Protein AF-A0A9D5G506-F1 (afdb_monomer_lite)

pLDDT: mean 89.37, std 9.24, range [31.89, 96.44]

Structure (mmCIF, N/CA/C/O backbone):
data_AF-A0A9D5G506-F1
#
_entry.id   AF-A0A9D5G506-F1
#
loop_
_atom_site.group_PDB
_atom_site.id
_atom_site.type_symbol
_atom_site.label_atom_id
_atom_site.label_alt_id
_atom_site.label_comp_id
_atom_site.label_asym_id
_atom_site.label_entity_id
_atom_site.label_seq_id
_atom_site.pdbx_PDB_ins_code
_atom_site.Cartn_x
_atom_site.Cartn_y
_atom_site.Cartn_z
_atom_site.occupancy
_atom_site.B_iso_or_equiv
_atom_site.auth_seq_id
_atom_site.auth_comp_id
_atom_site.auth_asym_id
_atom_site.auth_atom_id
_atom_site.pdbx_PDB_model_num
ATOM 1 N N . MET A 1 1 ? -21.695 -5.876 4.174 1.00 59.22 1 MET A N 1
ATOM 2 C CA . MET A 1 1 ? -22.007 -6.084 5.611 1.00 59.22 1 MET A CA 1
ATOM 3 C C . MET A 1 1 ? -21.201 -7.201 6.289 1.00 59.22 1 MET A C 1
ATOM 5 O O . MET A 1 1 ? -20.636 -6.930 7.338 1.00 59.22 1 MET A O 1
ATOM 9 N N . LYS A 1 2 ? -21.068 -8.417 5.717 1.00 70.75 2 LYS A N 1
ATOM 10 C CA . LYS A 1 2 ? -20.327 -9.538 6.358 1.00 70.75 2 LYS A CA 1
ATOM 11 C C . LYS A 1 2 ? -18.887 -9.190 6.796 1.00 70.75 2 LYS A C 1
ATOM 13 O O . LYS A 1 2 ? -18.499 -9.530 7.907 1.00 70.75 2 LYS A O 1
ATOM 18 N N . LYS A 1 3 ? -18.125 -8.457 5.969 1.00 82.88 3 LYS A N 1
ATOM 19 C CA . LYS A 1 3 ? -16.745 -8.027 6.288 1.00 82.88 3 LYS A CA 1
ATOM 20 C C . LYS A 1 3 ? -16.662 -7.092 7.507 1.00 82.88 3 LYS A C 1
ATOM 22 O O . LYS A 1 3 ? -15.798 -7.274 8.354 1.00 82.88 3 LYS A O 1
ATOM 27 N N . LEU A 1 4 ? -17.583 -6.131 7.624 1.00 87.38 4 LEU A N 1
ATOM 28 C CA . LEU A 1 4 ? -17.633 -5.187 8.751 1.00 87.38 4 LEU A CA 1
ATOM 29 C C . LEU A 1 4 ? -17.919 -5.892 10.082 1.00 87.38 4 LEU A C 1
ATOM 31 O O . LEU A 1 4 ? -17.286 -5.591 11.089 1.00 87.38 4 LEU A O 1
ATOM 35 N N . VAL A 1 5 ? -18.838 -6.863 10.069 1.00 87.06 5 VAL A N 1
ATOM 36 C CA . VAL A 1 5 ? -19.164 -7.680 11.249 1.00 87.06 5 VAL A CA 1
ATOM 37 C C . VAL A 1 5 ? -17.953 -8.504 11.690 1.00 87.06 5 VAL A C 1
ATOM 39 O O . VAL A 1 5 ? -17.647 -8.550 12.876 1.00 87.06 5 VAL A O 1
ATOM 42 N N . ALA A 1 6 ? -17.221 -9.103 10.744 1.00 88.00 6 ALA A N 1
ATOM 43 C CA . ALA A 1 6 ? -16.009 -9.858 11.058 1.00 88.00 6 ALA A CA 1
ATOM 44 C C . ALA A 1 6 ? -14.952 -8.987 11.754 1.00 88.00 6 ALA A C 1
ATOM 46 O O . ALA A 1 6 ? -14.389 -9.398 12.762 1.00 88.00 6 ALA A O 1
ATOM 47 N N . VAL A 1 7 ? -14.733 -7.760 11.273 1.00 91.12 7 VAL A N 1
ATOM 48 C CA . VAL A 1 7 ? -13.800 -6.806 11.897 1.00 91.12 7 VAL A CA 1
ATOM 49 C C . VAL A 1 7 ? -14.264 -6.355 13.277 1.00 91.12 7 VAL A C 1
ATOM 51 O O . VAL A 1 7 ? -13.446 -6.239 14.188 1.00 91.12 7 VAL A O 1
ATOM 54 N N . ALA A 1 8 ? -15.569 -6.155 13.465 1.00 90.19 8 ALA A N 1
ATOM 55 C CA . ALA A 1 8 ? -16.135 -5.803 14.764 1.00 90.19 8 ALA A CA 1
ATOM 56 C C . ALA A 1 8 ? -15.928 -6.895 15.833 1.00 90.19 8 ALA A C 1
ATOM 58 O O . ALA A 1 8 ? -15.938 -6.583 17.018 1.00 90.19 8 ALA A O 1
ATOM 59 N N . ASN A 1 9 ? -15.671 -8.146 15.433 1.00 92.50 9 ASN A N 1
ATOM 60 C CA . ASN A 1 9 ? -15.345 -9.242 16.352 1.00 92.50 9 ASN A CA 1
ATOM 61 C C . ASN A 1 9 ? -13.888 -9.221 16.855 1.00 92.50 9 ASN A C 1
ATOM 63 O O . ASN A 1 9 ? -13.479 -10.134 17.581 1.00 92.50 9 ASN A O 1
ATOM 67 N N . CYS A 1 10 ? -13.081 -8.232 16.456 1.00 94.88 10 CYS A N 1
ATOM 68 C CA . CYS A 1 10 ? -11.738 -8.048 16.991 1.00 94.88 10 CYS A CA 1
ATOM 69 C C . CYS A 1 10 ? -11.794 -7.785 18.504 1.00 94.88 10 CYS A C 1
ATOM 71 O O . CYS A 1 10 ? -12.430 -6.839 18.955 1.00 94.88 10 CYS A O 1
ATOM 73 N N . VAL A 1 11 ? -11.077 -8.598 19.282 1.00 95.69 11 VAL A N 1
ATOM 74 C CA . VAL A 1 11 ? -10.994 -8.485 20.753 1.00 95.69 11 VAL A CA 1
ATOM 75 C C . VAL A 1 11 ? -9.731 -7.761 21.229 1.00 95.69 11 VAL A C 1
ATOM 77 O O . VAL A 1 11 ? -9.366 -7.859 22.393 1.00 95.69 11 VAL A O 1
ATOM 80 N N . MET A 1 12 ? -9.016 -7.086 20.322 1.00 95.25 12 MET A N 1
ATOM 81 C CA . MET A 1 12 ? -7.789 -6.331 20.624 1.00 95.25 12 MET A CA 1
ATOM 82 C C . MET A 1 12 ? -6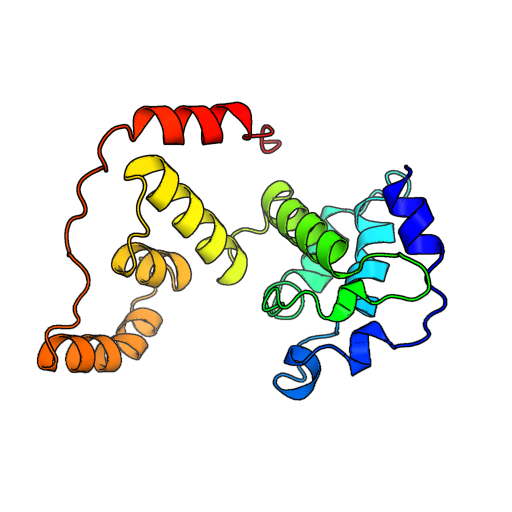.699 -7.143 21.356 1.00 95.25 12 MET A C 1
ATOM 84 O O . MET A 1 12 ? -5.921 -6.603 22.131 1.00 95.25 12 MET A O 1
ATOM 88 N N . CYS A 1 13 ? -6.583 -8.442 21.059 1.00 96.44 13 CYS A N 1
ATOM 89 C CA . CYS A 1 13 ? -5.585 -9.340 21.663 1.00 96.44 13 CYS A CA 1
ATOM 90 C C . CYS A 1 13 ? -4.133 -9.123 21.190 1.00 96.44 13 CYS A C 1
ATOM 92 O O . CYS A 1 13 ? -3.237 -9.824 21.644 1.00 96.44 13 CYS A O 1
ATOM 94 N N . ALA A 1 14 ? -3.901 -8.217 20.235 1.00 95.88 14 ALA A N 1
ATOM 95 C CA . ALA A 1 14 ? -2.591 -7.891 19.661 1.00 95.88 14 ALA A CA 1
ATOM 96 C C . ALA A 1 14 ? -1.807 -9.035 18.971 1.00 95.88 14 ALA A C 1
ATOM 98 O O . ALA A 1 14 ? -0.726 -8.776 18.451 1.00 95.88 14 ALA A O 1
ATOM 99 N N . THR A 1 15 ? -2.347 -10.253 18.824 1.00 96.38 15 THR A N 1
ATOM 100 C CA . THR A 1 15 ? -1.654 -11.374 18.144 1.00 96.38 15 THR A CA 1
ATOM 101 C C . THR A 1 15 ? -1.132 -11.003 16.754 1.00 96.38 15 THR A C 1
ATOM 103 O O . THR A 1 15 ? 0.014 -11.278 16.413 1.00 96.38 15 THR A O 1
ATOM 106 N N . CYS A 1 16 ? -1.954 -10.327 15.948 1.00 95.88 16 CYS A N 1
ATOM 107 C CA . CYS A 1 16 ? -1.554 -9.901 14.608 1.00 95.88 16 CYS A CA 1
ATOM 108 C C . CYS A 1 16 ? -0.435 -8.848 14.615 1.00 95.88 16 CYS A C 1
ATOM 110 O O . CYS A 1 16 ? 0.336 -8.793 13.661 1.00 95.88 16 CYS A O 1
ATOM 112 N N . TYR A 1 17 ? -0.346 -8.031 15.667 1.00 95.31 17 TYR A N 1
ATOM 113 C CA . TYR A 1 17 ? 0.713 -7.042 15.847 1.00 95.31 17 TYR A CA 1
ATOM 114 C C . TYR A 1 17 ? 2.037 -7.741 16.164 1.00 95.31 17 TYR A C 1
ATOM 116 O O . TYR A 1 17 ? 3.019 -7.519 15.466 1.00 95.31 17 TYR A O 1
ATOM 124 N N . SER A 1 18 ? 2.031 -8.666 17.131 1.00 94.94 18 SER A N 1
ATOM 125 C CA . SER A 1 18 ? 3.213 -9.446 17.522 1.00 94.94 18 SER A CA 1
ATOM 126 C C . SER A 1 18 ? 3.760 -10.335 16.403 1.00 94.94 18 SER A C 1
ATOM 128 O O . SER A 1 18 ? 4.965 -10.540 16.324 1.00 94.94 18 SER A O 1
ATOM 130 N N . LEU A 1 19 ? 2.894 -10.859 15.530 1.00 95.19 19 LEU A N 1
ATOM 131 C CA . LEU A 1 19 ? 3.308 -11.693 14.396 1.00 95.19 19 LEU A CA 1
ATOM 132 C C . LEU A 1 19 ? 3.844 -10.890 13.204 1.00 95.19 19 LEU A C 1
ATOM 134 O O . LEU A 1 19 ? 4.425 -11.472 12.292 1.00 95.19 19 LEU A O 1
ATOM 138 N N . CYS A 1 20 ? 3.611 -9.577 13.148 1.00 95.69 20 CYS A N 1
ATOM 139 C CA . CYS A 1 20 ? 3.967 -8.796 11.974 1.00 95.69 20 CYS A CA 1
ATOM 140 C C . CYS A 1 20 ? 5.457 -8.411 11.996 1.00 95.69 20 CYS A C 1
ATOM 142 O O . CYS A 1 20 ? 5.859 -7.619 12.847 1.00 95.69 20 CYS A O 1
ATOM 144 N N . PRO A 1 21 ? 6.276 -8.860 11.025 1.00 95.19 21 PRO A N 1
ATOM 145 C CA . PRO A 1 21 ? 7.689 -8.493 10.985 1.00 95.19 21 PRO A CA 1
ATOM 146 C C . PRO A 1 21 ? 7.888 -7.005 10.679 1.00 95.19 21 PRO A C 1
ATOM 148 O O . PRO A 1 21 ? 8.836 -6.403 11.167 1.00 95.19 21 PRO A O 1
ATOM 151 N N . VAL A 1 22 ? 6.980 -6.378 9.923 1.00 94.56 22 VAL A N 1
ATOM 152 C CA . VAL A 1 22 ? 7.097 -4.955 9.556 1.00 94.56 22 VAL A CA 1
ATOM 153 C C . VAL A 1 22 ? 7.077 -4.068 10.795 1.00 94.56 22 VAL A C 1
ATOM 155 O O . VAL A 1 22 ? 7.908 -3.181 10.907 1.00 94.56 22 VAL A O 1
ATOM 158 N N . VAL A 1 23 ? 6.199 -4.368 11.755 1.00 93.38 23 VAL A N 1
ATOM 159 C CA . VAL A 1 23 ? 6.106 -3.637 13.029 1.00 93.38 23 VAL A CA 1
ATOM 160 C C . VAL A 1 23 ? 7.440 -3.650 13.788 1.00 93.38 23 VAL A C 1
ATOM 162 O O . VAL A 1 23 ? 7.778 -2.685 14.463 1.00 93.38 23 VAL A O 1
ATOM 165 N N . SER A 1 24 ? 8.205 -4.741 13.680 1.00 89.25 24 SER A N 1
ATOM 166 C CA . SER A 1 24 ? 9.507 -4.870 14.346 1.00 89.25 24 SER A CA 1
ATOM 167 C C . SER A 1 24 ? 10.643 -4.122 13.641 1.00 89.25 24 SER A C 1
ATOM 169 O O . SER A 1 24 ? 11.654 -3.822 14.269 1.00 89.25 24 SER A O 1
ATOM 171 N N . VAL A 1 25 ? 10.485 -3.833 12.346 1.00 91.69 25 VAL A N 1
ATOM 172 C CA . VAL A 1 25 ? 11.507 -3.192 11.506 1.00 91.69 25 VAL A CA 1
ATOM 173 C C . VAL A 1 25 ? 11.265 -1.692 11.390 1.00 91.69 25 VAL A C 1
ATOM 175 O O . VAL A 1 25 ? 12.215 -0.915 11.456 1.00 91.69 25 VAL A O 1
ATOM 178 N N . ASP A 1 26 ? 10.008 -1.292 11.215 1.00 90.50 26 ASP A N 1
ATOM 179 C CA . ASP A 1 26 ? 9.617 0.091 10.995 1.00 90.50 26 ASP A CA 1
ATOM 180 C C . ASP A 1 26 ? 8.557 0.521 12.025 1.00 90.50 26 ASP A C 1
ATOM 182 O O . ASP A 1 26 ? 7.392 0.120 11.915 1.00 90.50 26 ASP A O 1
ATOM 186 N N . PRO A 1 27 ? 8.929 1.343 13.025 1.00 87.12 27 PRO A N 1
ATOM 187 C CA . PRO A 1 27 ? 7.997 1.818 14.041 1.00 87.12 27 PRO A CA 1
ATOM 188 C C . PRO A 1 27 ? 6.955 2.790 13.475 1.00 87.12 27 PRO A C 1
ATOM 190 O O . PRO A 1 27 ? 5.957 3.052 14.146 1.00 87.12 27 PRO A O 1
ATOM 193 N N . ALA A 1 28 ? 7.156 3.319 12.260 1.00 88.94 28 ALA A N 1
ATOM 194 C CA . ALA A 1 28 ? 6.129 4.095 11.585 1.00 88.94 28 ALA A CA 1
ATOM 195 C C . ALA A 1 28 ? 4.933 3.215 11.216 1.00 88.94 28 ALA A C 1
ATOM 197 O O . ALA A 1 28 ? 3.827 3.723 11.137 1.00 88.94 28 ALA A O 1
ATOM 198 N N . PHE A 1 29 ? 5.076 1.896 11.061 1.00 91.62 29 PHE A N 1
ATOM 199 C CA . PHE A 1 29 ? 3.931 1.042 10.763 1.00 91.62 29 PHE A CA 1
ATOM 200 C C . PHE A 1 29 ? 3.033 0.849 11.999 1.00 91.62 29 PHE A C 1
ATOM 202 O O . PHE A 1 29 ? 3.354 0.072 12.895 1.00 91.62 29 PHE A O 1
ATOM 209 N N . SER A 1 30 ? 1.838 1.463 12.012 1.00 88.62 30 SER A N 1
ATOM 210 C CA . SER A 1 30 ? 0.864 1.345 13.125 1.00 88.62 30 SER A CA 1
ATOM 211 C C . SER A 1 30 ? 0.390 -0.085 13.407 1.00 88.62 30 SER A C 1
ATOM 213 O O . SER A 1 30 ? -0.268 -0.347 14.415 1.00 88.62 30 SER A O 1
ATOM 215 N N . GLY A 1 31 ? 0.676 -1.016 12.501 1.00 92.81 31 GLY A N 1
ATOM 216 C CA . GLY A 1 31 ? 0.365 -2.421 12.658 1.00 92.81 31 GLY A CA 1
ATOM 217 C C . GLY A 1 31 ? -1.008 -2.828 12.114 1.00 92.81 31 GLY A C 1
ATOM 218 O O . GLY A 1 31 ? -1.896 -2.009 11.854 1.00 92.81 31 GLY A O 1
ATOM 219 N N . PRO A 1 32 ? -1.211 -4.142 11.942 1.00 94.94 32 PRO A N 1
ATOM 220 C CA . PRO A 1 32 ? -2.372 -4.671 11.238 1.00 94.94 32 PRO A CA 1
ATOM 221 C C . PRO A 1 32 ? -3.691 -4.492 11.997 1.00 94.94 32 PRO A C 1
ATOM 223 O O . PRO A 1 32 ? -4.725 -4.271 11.371 1.00 94.94 32 PRO A O 1
ATOM 226 N N . ALA A 1 33 ? -3.670 -4.554 13.334 1.00 94.44 33 ALA A N 1
ATOM 227 C CA . ALA A 1 33 ? -4.867 -4.359 14.155 1.00 94.44 33 ALA A CA 1
ATOM 228 C C . ALA A 1 33 ? -5.459 -2.953 13.978 1.00 94.44 33 ALA A C 1
ATOM 230 O O . ALA A 1 33 ? -6.670 -2.816 13.812 1.00 94.44 33 ALA A O 1
ATOM 231 N N . ALA A 1 34 ? -4.604 -1.925 13.975 1.00 92.69 34 ALA A N 1
ATOM 232 C CA . ALA A 1 34 ? -5.018 -0.531 13.847 1.00 92.69 34 ALA A CA 1
ATOM 233 C C . ALA A 1 34 ? -5.672 -0.263 12.485 1.00 92.69 34 ALA A C 1
ATOM 235 O O . ALA A 1 34 ? -6.766 0.295 12.419 1.00 92.69 34 ALA A O 1
ATOM 236 N N . ILE A 1 35 ? -5.055 -0.740 11.399 1.00 93.75 35 ILE A N 1
ATOM 237 C CA . ILE A 1 35 ? -5.592 -0.559 10.043 1.00 93.75 35 ILE A CA 1
ATOM 238 C C . ILE A 1 35 ? -6.888 -1.359 9.853 1.00 93.75 35 ILE A C 1
ATOM 240 O O . ILE A 1 35 ? -7.841 -0.849 9.264 1.00 93.75 35 ILE A O 1
ATOM 244 N N . ALA A 1 36 ? -6.969 -2.585 10.383 1.00 93.00 36 ALA A N 1
ATOM 245 C CA . ALA A 1 36 ? -8.206 -3.363 10.348 1.00 93.00 36 ALA A CA 1
ATOM 246 C C . ALA A 1 36 ? -9.332 -2.674 11.135 1.00 93.00 36 ALA A C 1
ATOM 248 O O . ALA A 1 36 ? -10.474 -2.662 10.688 1.00 93.00 36 ALA A O 1
ATOM 249 N N . TYR A 1 37 ? -9.026 -2.048 12.272 1.00 91.25 37 TYR A N 1
ATOM 250 C CA . TYR A 1 37 ? -10.004 -1.264 13.021 1.00 91.25 37 TYR A CA 1
ATOM 251 C C . TYR A 1 37 ? -10.453 -0.014 12.249 1.00 91.25 37 TYR A C 1
ATOM 253 O O . TYR A 1 37 ? -11.650 0.261 12.177 1.00 91.25 37 TYR A O 1
ATOM 261 N N . ALA A 1 38 ? -9.528 0.700 11.601 1.00 92.62 38 ALA A N 1
ATOM 262 C CA . ALA A 1 38 ? -9.848 1.851 10.758 1.00 92.62 38 ALA A CA 1
ATOM 263 C C . ALA A 1 38 ? -10.735 1.467 9.561 1.00 92.62 38 ALA A C 1
ATOM 265 O O . ALA A 1 38 ? -11.716 2.158 9.281 1.00 92.62 38 ALA A O 1
ATOM 266 N N . TYR A 1 39 ? -10.462 0.320 8.923 1.00 93.50 39 TYR A N 1
ATOM 267 C CA . TYR A 1 39 ? -11.289 -0.240 7.847 1.00 93.50 39 TYR A CA 1
ATOM 268 C C . TYR A 1 39 ? -12.770 -0.313 8.236 1.00 93.50 39 TYR A C 1
ATOM 270 O O . TYR A 1 39 ? -13.638 -0.018 7.415 1.00 93.50 39 TYR A O 1
ATOM 278 N N . ARG A 1 40 ? -13.069 -0.654 9.500 1.00 92.12 40 ARG A N 1
ATOM 279 C CA . ARG A 1 40 ? -14.444 -0.708 10.012 1.00 92.12 40 ARG A CA 1
ATOM 280 C C . ARG A 1 40 ? -15.189 0.597 9.758 1.00 92.12 40 ARG A C 1
ATOM 282 O O . ARG A 1 40 ? -16.320 0.540 9.313 1.00 92.12 40 ARG A O 1
ATOM 289 N N . PHE A 1 41 ? -14.570 1.736 10.055 1.00 92.12 41 PHE A N 1
ATOM 290 C CA . PHE A 1 41 ? -15.195 3.051 9.896 1.00 92.12 41 PHE A CA 1
ATOM 291 C C . PHE A 1 41 ? -15.124 3.555 8.460 1.00 92.12 41 PHE A C 1
ATOM 293 O O . PHE A 1 41 ? -16.048 4.210 7.999 1.00 92.12 41 PHE A O 1
ATOM 300 N N . ILE A 1 42 ? -14.047 3.226 7.746 1.00 93.00 42 ILE A N 1
ATOM 301 C CA . ILE A 1 42 ? -13.866 3.592 6.339 1.00 93.00 42 ILE A CA 1
ATOM 302 C C . ILE A 1 42 ? -14.967 2.989 5.470 1.00 93.00 42 ILE A C 1
ATOM 304 O O . ILE A 1 42 ? -15.465 3.655 4.571 1.00 93.00 42 ILE A O 1
ATOM 308 N N . GLU A 1 43 ? -15.349 1.739 5.718 1.00 91.81 43 GLU A N 1
ATOM 309 C CA . GLU A 1 43 ? -16.369 1.037 4.932 1.00 91.81 43 GLU A CA 1
ATOM 310 C C . GLU A 1 43 ? -17.781 1.122 5.533 1.00 91.81 43 GLU A C 1
ATOM 312 O O . GLU A 1 43 ? -18.733 0.610 4.939 1.00 91.81 43 GLU A O 1
ATOM 317 N N . ASP A 1 44 ? -17.946 1.739 6.706 1.00 92.06 44 ASP A N 1
ATOM 318 C CA . ASP A 1 44 ? -19.265 1.935 7.306 1.00 92.06 44 ASP A CA 1
ATOM 319 C C . ASP A 1 44 ? -19.988 3.095 6.620 1.00 92.06 44 ASP A C 1
ATOM 321 O O . ASP A 1 44 ? -19.648 4.264 6.792 1.00 92.06 44 ASP A O 1
ATOM 325 N N . THR A 1 45 ? -21.040 2.782 5.867 1.00 90.25 45 THR A N 1
ATOM 326 C CA . THR A 1 45 ? -21.836 3.780 5.141 1.00 90.25 45 THR A CA 1
ATOM 327 C C . THR A 1 45 ? -22.523 4.793 6.057 1.00 90.25 45 THR A C 1
ATOM 329 O O . THR A 1 45 ? -22.937 5.845 5.584 1.00 90.25 45 THR A O 1
ATOM 332 N N . ARG A 1 46 ? -22.667 4.495 7.356 1.00 91.81 46 ARG A N 1
ATOM 333 C CA . ARG A 1 46 ? -23.277 5.405 8.342 1.00 91.81 46 ARG A CA 1
ATOM 334 C C . ARG A 1 46 ? -22.339 6.527 8.769 1.00 91.81 46 ARG A C 1
ATOM 336 O O . ARG A 1 46 ? -22.802 7.528 9.297 1.00 91.81 46 ARG A O 1
ATOM 343 N N . ASP A 1 47 ? -21.037 6.333 8.591 1.00 91.88 47 ASP A N 1
ATOM 344 C CA . ASP A 1 47 ? -20.028 7.267 9.068 1.00 91.88 47 ASP A CA 1
ATOM 345 C C . ASP A 1 47 ? -19.894 8.506 8.168 1.00 91.88 47 ASP A C 1
ATOM 347 O O . ASP A 1 47 ? -19.695 9.618 8.655 1.00 91.88 47 ASP A O 1
ATOM 351 N N . GLY A 1 48 ? -20.028 8.315 6.853 1.00 89.31 48 GLY A N 1
ATOM 352 C CA . GLY A 1 48 ? -20.046 9.393 5.862 1.00 89.31 48 GLY A CA 1
ATOM 353 C C . GLY A 1 48 ? -18.708 10.103 5.605 1.00 89.31 48 GLY A C 1
ATOM 354 O O . GLY A 1 48 ? -18.644 10.884 4.664 1.00 89.31 48 GLY A O 1
ATOM 355 N N . GLN A 1 49 ? -17.638 9.827 6.363 1.00 92.19 49 GLN A N 1
ATOM 356 C CA . GLN A 1 49 ? -16.333 10.513 6.254 1.00 92.19 49 GLN A CA 1
ATOM 357 C C . GLN A 1 49 ? -15.239 9.601 5.685 1.00 92.19 49 GLN A C 1
ATOM 359 O O . GLN A 1 49 ? -14.131 9.472 6.214 1.00 92.19 49 GLN A O 1
ATOM 364 N N . GLN A 1 50 ? -15.574 8.879 4.618 1.00 91.69 50 GLN A N 1
ATOM 365 C CA . GLN A 1 50 ? -14.708 7.836 4.083 1.00 91.69 50 GLN A CA 1
ATOM 366 C C . GLN A 1 50 ? -13.361 8.379 3.590 1.00 91.69 50 GLN A C 1
ATOM 368 O O . GLN A 1 50 ? -12.319 7.801 3.900 1.00 91.69 50 GLN A O 1
ATOM 373 N N . LYS A 1 51 ? -13.366 9.478 2.826 1.00 92.00 51 LYS A N 1
ATOM 374 C CA . LYS A 1 51 ? -12.147 10.037 2.228 1.00 92.00 51 LYS A CA 1
ATOM 375 C C . LYS A 1 51 ? -11.202 10.565 3.304 1.00 92.00 51 LYS A C 1
ATOM 377 O O . LYS A 1 51 ? -10.008 10.278 3.263 1.00 92.00 51 LYS A O 1
ATOM 382 N N . GLU A 1 52 ? -11.747 11.269 4.287 1.00 92.94 52 GLU A N 1
ATOM 383 C CA . GLU A 1 52 ? -11.022 11.861 5.407 1.00 92.94 52 GLU A CA 1
ATOM 384 C C . GLU A 1 52 ? -10.358 10.775 6.259 1.00 92.94 52 GLU A C 1
ATOM 386 O O . GLU A 1 52 ? -9.175 10.871 6.581 1.00 92.94 52 GLU A O 1
ATOM 391 N N . ARG A 1 53 ? -11.083 9.692 6.568 1.00 92.50 53 ARG A N 1
ATOM 392 C CA . ARG A 1 53 ? -10.537 8.566 7.343 1.00 92.50 53 ARG A CA 1
ATOM 393 C C . ARG A 1 53 ? -9.438 7.822 6.619 1.00 92.50 53 ARG A C 1
ATOM 395 O O . ARG A 1 53 ? -8.457 7.428 7.242 1.00 92.50 53 ARG A O 1
ATOM 402 N N . VAL A 1 54 ? -9.606 7.599 5.319 1.00 92.25 54 VAL A N 1
ATOM 403 C CA . VAL A 1 54 ? -8.567 6.933 4.538 1.00 92.25 54 VAL A CA 1
ATOM 404 C C . VAL A 1 54 ? -7.337 7.827 4.461 1.00 92.25 54 VAL A C 1
ATOM 406 O O . VAL A 1 54 ? -6.240 7.327 4.676 1.00 92.25 54 VAL A O 1
ATOM 409 N N . ALA A 1 55 ? -7.499 9.136 4.249 1.00 91.12 55 ALA A N 1
ATOM 410 C CA . ALA A 1 55 ? -6.384 10.081 4.225 1.00 91.12 55 ALA A CA 1
ATOM 411 C C . ALA A 1 55 ? -5.563 10.055 5.525 1.00 91.12 55 ALA A C 1
ATOM 413 O O . ALA A 1 55 ? -4.340 10.061 5.460 1.00 91.12 55 ALA A O 1
ATOM 414 N N . GLN A 1 56 ? -6.210 9.916 6.690 1.00 89.31 56 GLN A N 1
ATOM 415 C CA . GLN A 1 56 ? -5.527 9.835 7.993 1.00 89.31 56 GLN A CA 1
ATOM 416 C C . GLN A 1 56 ? -4.570 8.643 8.137 1.00 89.31 56 GLN A C 1
ATOM 418 O O . GLN A 1 56 ? -3.651 8.699 8.950 1.00 89.31 56 GLN A O 1
ATOM 423 N N . ILE A 1 57 ? -4.786 7.564 7.383 1.00 88.06 57 ILE A N 1
ATOM 424 C CA . ILE A 1 57 ? -3.961 6.347 7.454 1.00 88.06 57 ILE A CA 1
ATOM 425 C C . ILE A 1 57 ? -3.204 6.057 6.155 1.00 88.06 57 ILE A C 1
ATOM 427 O O . ILE A 1 57 ? -2.339 5.188 6.139 1.00 88.06 57 ILE A O 1
ATOM 431 N N . SER A 1 58 ? -3.546 6.746 5.063 1.00 77.62 58 SER A N 1
ATOM 432 C CA . SER A 1 58 ? -3.072 6.462 3.707 1.00 77.62 58 SER A CA 1
ATOM 433 C C . SER A 1 58 ? -1.587 6.739 3.512 1.00 77.62 58 SER A C 1
ATOM 435 O O . SER A 1 58 ? -1.032 6.212 2.555 1.00 77.62 58 SER A O 1
ATOM 437 N N . ASP A 1 59 ? -0.955 7.547 4.358 1.00 70.56 59 ASP A N 1
ATOM 438 C CA . ASP A 1 59 ? 0.471 7.858 4.236 1.00 70.56 59 ASP A CA 1
ATOM 439 C C . ASP A 1 59 ? 1.333 6.716 4.808 1.00 70.56 59 ASP A C 1
ATOM 441 O O . ASP A 1 59 ? 0.997 5.543 4.609 1.00 70.56 59 ASP A O 1
ATOM 445 N N . ASP A 1 60 ? 2.441 7.024 5.489 1.00 68.88 60 ASP A N 1
ATOM 4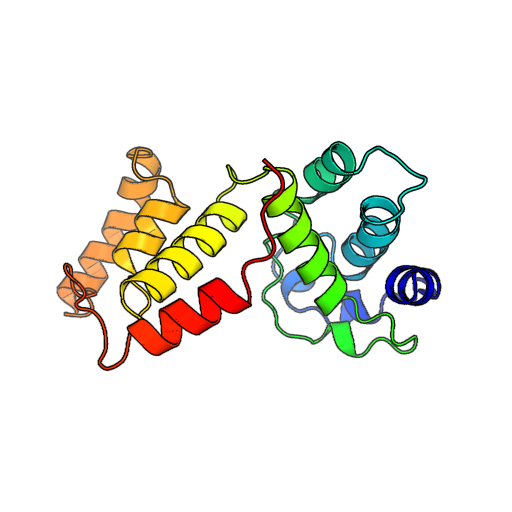46 C CA . ASP A 1 60 ? 3.500 6.108 5.961 1.00 68.88 60 ASP A CA 1
ATOM 447 C C . ASP A 1 60 ? 3.032 4.969 6.903 1.00 68.88 60 ASP A C 1
ATOM 449 O O . ASP A 1 60 ? 3.839 4.277 7.504 1.00 68.88 60 ASP A O 1
ATOM 453 N N . TYR A 1 61 ? 1.729 4.715 7.014 1.00 81.12 61 TYR A N 1
ATOM 454 C CA . TYR A 1 61 ? 1.114 3.638 7.783 1.00 81.12 61 TYR A CA 1
ATOM 455 C C . TYR A 1 61 ? 0.537 2.540 6.878 1.00 81.12 61 TYR A C 1
ATOM 457 O O . TYR A 1 61 ? 0.811 1.356 7.065 1.00 81.12 61 TYR A O 1
ATOM 465 N N . LEU A 1 62 ? -0.268 2.892 5.872 1.00 91.19 62 LEU A N 1
ATOM 466 C CA . LEU A 1 62 ? -1.012 1.906 5.081 1.00 91.19 62 LEU A CA 1
ATOM 467 C C . LEU A 1 62 ? -0.122 1.134 4.097 1.00 91.19 62 LEU A C 1
ATOM 469 O O . LEU A 1 62 ? -0.281 -0.079 3.918 1.00 91.19 62 LEU A O 1
ATOM 473 N N . TRP A 1 63 ? 0.815 1.825 3.445 1.00 92.19 63 TRP A N 1
ATOM 474 C CA . TRP A 1 63 ? 1.603 1.257 2.344 1.00 92.19 63 TRP A CA 1
ATOM 475 C C . TRP A 1 63 ? 2.845 0.484 2.779 1.00 92.19 63 TRP A C 1
ATOM 477 O O . TRP A 1 63 ? 3.364 -0.279 1.968 1.00 92.19 63 TRP A O 1
ATOM 487 N N . LEU A 1 64 ? 3.250 0.573 4.050 1.00 92.38 64 LEU A N 1
ATOM 488 C CA . LEU A 1 64 ? 4.381 -0.189 4.600 1.00 92.38 64 LEU A CA 1
ATOM 489 C C . LEU A 1 64 ? 4.105 -1.691 4.747 1.00 92.38 64 LEU A C 1
ATOM 491 O O . LEU A 1 64 ? 5.028 -2.485 4.919 1.00 92.38 64 LEU A O 1
ATOM 495 N N . CYS A 1 65 ? 2.840 -2.117 4.677 1.00 93.31 65 CYS A N 1
ATOM 496 C CA . CYS A 1 65 ? 2.509 -3.536 4.737 1.00 93.31 65 CYS A CA 1
ATOM 497 C C . CYS A 1 65 ? 3.208 -4.310 3.605 1.00 93.31 65 CYS A C 1
ATOM 499 O O . CYS A 1 65 ? 2.881 -4.126 2.432 1.00 93.31 65 CYS A O 1
ATOM 501 N N . ALA A 1 66 ? 4.106 -5.221 3.986 1.00 93.06 66 ALA A N 1
ATOM 502 C CA . ALA A 1 66 ? 4.906 -6.058 3.091 1.00 93.06 66 ALA A CA 1
ATOM 503 C C . ALA A 1 66 ? 4.193 -7.337 2.602 1.00 93.06 66 ALA A C 1
ATOM 505 O O . ALA A 1 66 ? 4.837 -8.211 2.034 1.00 93.06 66 ALA A O 1
ATOM 506 N N . HIS A 1 67 ? 2.883 -7.481 2.841 1.00 94.00 67 HIS A N 1
ATOM 507 C CA . HIS A 1 67 ? 2.081 -8.612 2.344 1.00 94.00 67 HIS A CA 1
ATOM 508 C C . HIS A 1 67 ? 2.596 -10.009 2.753 1.00 94.00 67 HIS A C 1
ATOM 510 O O . HIS A 1 67 ? 2.530 -10.960 1.983 1.00 94.00 67 HIS A O 1
ATOM 516 N N . CYS A 1 68 ? 3.105 -10.156 3.980 1.00 94.19 68 CYS A N 1
ATOM 517 C CA . CYS A 1 68 ? 3.637 -11.430 4.488 1.00 94.19 68 CYS A CA 1
ATOM 518 C C . CYS A 1 68 ? 2.578 -12.387 5.071 1.00 94.19 68 CYS A C 1
ATOM 520 O O . CYS A 1 68 ? 2.932 -13.472 5.520 1.00 94.19 68 CYS A O 1
ATOM 522 N N . TYR A 1 69 ? 1.303 -11.981 5.131 1.00 95.19 69 TYR A N 1
ATOM 523 C CA . TYR A 1 69 ? 0.164 -12.763 5.653 1.00 95.19 69 TYR A CA 1
ATOM 524 C C . TYR A 1 69 ? 0.263 -13.259 7.112 1.00 95.19 69 TYR A C 1
ATOM 526 O O . TYR A 1 69 ? -0.665 -13.892 7.610 1.00 95.19 69 TYR A O 1
ATOM 534 N N . ALA A 1 70 ? 1.317 -12.918 7.859 1.00 94.50 70 ALA A N 1
ATOM 535 C CA . ALA A 1 70 ? 1.481 -13.357 9.249 1.00 94.50 70 ALA A CA 1
ATOM 536 C C . ALA A 1 70 ? 0.329 -12.900 10.169 1.00 94.50 70 ALA A C 1
ATOM 538 O O . ALA A 1 70 ? -0.042 -13.581 11.121 1.00 94.50 70 ALA A O 1
ATOM 539 N N . CYS A 1 71 ? -0.298 -11.762 9.867 1.00 95.06 71 CYS A N 1
ATOM 540 C CA . CYS A 1 71 ? -1.442 -11.259 10.622 1.00 95.06 71 CYS A CA 1
ATOM 541 C C . CYS A 1 71 ? -2.752 -12.037 10.389 1.00 95.06 71 CYS A C 1
ATOM 543 O O . CYS A 1 71 ? -3.684 -11.859 11.178 1.00 95.06 71 CYS A O 1
ATOM 545 N N . SER A 1 72 ? -2.833 -12.907 9.375 1.00 93.31 72 SER A N 1
ATOM 546 C CA . SER A 1 72 ? -4.025 -13.718 9.076 1.00 93.31 72 SER A CA 1
ATOM 547 C C . SER A 1 72 ? -4.254 -14.860 10.077 1.00 93.31 72 SER A C 1
ATOM 549 O O . SER A 1 72 ? -5.373 -15.358 10.173 1.00 93.31 72 SER A O 1
ATOM 551 N N . TYR A 1 73 ? -3.275 -15.186 10.932 1.00 94.00 73 TYR A N 1
ATOM 552 C CA . TYR A 1 73 ? -3.420 -16.110 12.075 1.00 94.00 73 TYR A CA 1
ATOM 553 C C . TYR A 1 73 ? -4.247 -15.527 13.242 1.00 94.00 73 TYR A C 1
ATOM 555 O O . TYR A 1 73 ? -4.040 -15.842 14.413 1.00 94.00 73 TYR A O 1
ATOM 563 N N . CYS A 1 74 ? -5.191 -14.633 12.947 1.00 95.25 74 CYS A N 1
ATOM 564 C CA . CYS A 1 74 ? -6.057 -14.035 13.950 1.00 95.25 74 CYS A CA 1
ATOM 565 C C . CYS A 1 74 ? -7.003 -15.101 14.542 1.00 95.25 74 CYS A C 1
ATOM 567 O O . CYS A 1 74 ? -7.790 -15.679 13.790 1.00 95.25 74 CYS A O 1
ATOM 569 N N . PRO A 1 75 ? -7.044 -15.291 15.877 1.00 95.06 75 PRO A N 1
ATOM 570 C CA . PRO A 1 75 ? -7.903 -16.301 16.512 1.00 95.06 75 PRO A CA 1
ATOM 571 C C . PRO A 1 75 ? -9.405 -16.002 16.372 1.00 95.06 75 PRO A C 1
ATOM 573 O O . PRO A 1 75 ? -10.247 -16.857 16.626 1.00 95.06 75 PRO A O 1
ATOM 576 N N . LYS A 1 76 ? -9.761 -14.771 15.985 1.00 94.38 76 LYS A N 1
ATOM 577 C CA . LYS A 1 76 ? -11.141 -14.341 15.725 1.00 94.38 76 LYS A CA 1
ATOM 578 C C . LYS A 1 76 ? -11.499 -14.325 14.240 1.00 94.38 76 LYS A C 1
ATOM 580 O O . LYS A 1 76 ? -12.594 -13.884 13.908 1.00 94.38 76 LYS A O 1
ATOM 585 N N . HIS A 1 77 ? -10.594 -14.767 13.362 1.00 91.19 77 HIS A N 1
ATOM 586 C CA . HIS A 1 77 ? -10.794 -14.786 11.910 1.00 91.19 77 HIS A CA 1
ATOM 587 C C . HIS A 1 77 ? -11.212 -13.421 11.326 1.00 91.19 77 HIS A C 1
ATOM 589 O O . HIS A 1 77 ? -11.980 -13.339 10.373 1.00 91.19 77 HIS A O 1
ATOM 595 N N . VAL A 1 78 ? -10.693 -12.329 11.904 1.00 92.19 78 VAL A N 1
ATOM 596 C CA . VAL A 1 78 ? -10.892 -10.952 11.404 1.00 92.19 78 VAL A CA 1
ATOM 597 C C . VAL A 1 78 ? -10.237 -10.755 10.030 1.00 92.19 78 VAL A C 1
ATOM 599 O O . VAL A 1 78 ? -10.694 -9.937 9.229 1.00 92.19 78 VAL A O 1
ATOM 602 N N . ASP A 1 79 ? -9.163 -11.510 9.795 1.00 92.31 79 ASP A N 1
ATOM 603 C CA . ASP A 1 79 ? -8.252 -11.420 8.656 1.00 92.31 79 ASP A CA 1
ATOM 604 C C . ASP A 1 79 ? -7.754 -9.986 8.369 1.00 92.31 79 ASP A C 1
ATOM 606 O O . ASP A 1 79 ? -8.166 -9.340 7.401 1.00 92.31 79 ASP A O 1
ATOM 610 N N . PRO A 1 80 ? -6.881 -9.443 9.243 1.00 94.81 80 PRO A N 1
ATOM 611 C CA . PRO A 1 80 ? -6.366 -8.082 9.116 1.00 94.81 80 PRO A CA 1
ATOM 612 C C . PRO A 1 80 ? -5.639 -7.803 7.798 1.00 94.81 80 PRO A C 1
ATOM 614 O O . PRO A 1 80 ? -5.673 -6.665 7.336 1.00 94.81 80 PRO A O 1
ATOM 617 N N . HIS A 1 81 ? -4.992 -8.810 7.198 1.00 95.19 81 HIS A N 1
ATOM 618 C CA . HIS A 1 81 ? -4.284 -8.646 5.929 1.00 95.19 81 HIS A CA 1
ATOM 619 C C . HIS A 1 81 ? -5.237 -8.130 4.852 1.00 95.19 81 HIS A C 1
ATOM 621 O O . HIS A 1 81 ? -5.038 -7.047 4.308 1.00 95.19 81 HIS A O 1
ATOM 627 N N . ASP A 1 82 ? -6.327 -8.851 4.612 1.00 93.56 82 ASP A N 1
ATOM 628 C CA . ASP A 1 82 ? -7.284 -8.503 3.568 1.00 93.56 82 ASP A CA 1
ATOM 629 C C . ASP A 1 82 ? -7.975 -7.165 3.824 1.00 93.56 82 ASP A C 1
ATOM 631 O O . ASP A 1 82 ? -8.319 -6.452 2.881 1.00 93.56 82 ASP A O 1
ATOM 635 N N . ARG A 1 83 ? -8.139 -6.778 5.093 1.00 94.12 83 ARG A N 1
ATOM 636 C CA . ARG A 1 83 ? -8.642 -5.444 5.447 1.00 94.12 83 ARG A CA 1
ATOM 637 C C . ARG A 1 83 ? -7.661 -4.343 5.062 1.00 94.12 83 ARG A C 1
ATOM 639 O O . ARG A 1 83 ? -8.092 -3.332 4.525 1.00 94.12 83 ARG A O 1
ATOM 646 N N . ILE A 1 84 ? -6.357 -4.549 5.254 1.00 94.69 84 ILE A N 1
ATOM 647 C CA . ILE A 1 84 ? -5.326 -3.617 4.771 1.00 94.69 84 ILE A CA 1
ATOM 648 C C . ILE A 1 84 ? -5.392 -3.493 3.243 1.00 94.69 84 ILE A C 1
ATOM 650 O O . ILE A 1 84 ? -5.325 -2.380 2.725 1.00 94.69 84 ILE A O 1
ATOM 654 N N . ILE A 1 85 ? -5.561 -4.604 2.515 1.00 93.62 85 ILE A N 1
ATOM 655 C CA . ILE A 1 85 ? -5.684 -4.578 1.046 1.00 93.62 85 ILE A CA 1
ATOM 656 C C . ILE A 1 85 ? -6.925 -3.809 0.605 1.00 93.62 85 ILE A C 1
ATOM 658 O O . ILE A 1 85 ? -6.838 -2.963 -0.283 1.00 93.62 85 ILE A O 1
ATOM 662 N N . ASP A 1 86 ? -8.073 -4.084 1.220 1.00 92.75 86 ASP A N 1
ATOM 663 C CA . ASP A 1 86 ? -9.311 -3.384 0.896 1.00 92.75 86 ASP A CA 1
ATOM 664 C C . ASP A 1 86 ? -9.177 -1.875 1.187 1.00 92.75 86 ASP A C 1
ATOM 666 O O . ASP A 1 86 ? -9.583 -1.056 0.366 1.00 92.75 86 ASP A O 1
ATOM 670 N N . THR A 1 87 ? -8.500 -1.489 2.273 1.00 93.44 87 THR A N 1
ATOM 671 C CA . THR A 1 87 ? -8.182 -0.084 2.571 1.00 93.44 87 THR A CA 1
ATOM 672 C C . THR A 1 87 ? -7.228 0.545 1.542 1.00 93.44 87 THR A C 1
ATOM 674 O O . THR A 1 87 ? -7.460 1.678 1.122 1.00 93.44 87 THR A O 1
ATOM 677 N N . LYS A 1 88 ? -6.191 -0.173 1.075 1.00 93.50 88 LYS A N 1
ATOM 678 C CA . LYS A 1 88 ? -5.305 0.274 -0.028 1.00 93.50 88 LYS A CA 1
ATOM 679 C C . LYS A 1 88 ? -6.081 0.495 -1.328 1.00 93.50 88 LYS A C 1
ATOM 681 O O . LYS A 1 88 ? -5.823 1.449 -2.054 1.00 93.50 88 LYS A O 1
ATOM 686 N N . ARG A 1 89 ? -7.048 -0.373 -1.636 1.00 91.56 89 ARG A N 1
ATOM 687 C CA . ARG A 1 89 ? -7.943 -0.177 -2.789 1.00 91.56 89 ARG A CA 1
ATOM 688 C C . ARG A 1 89 ? -8.807 1.060 -2.594 1.00 91.56 89 ARG A C 1
ATOM 690 O O . ARG A 1 89 ? -8.943 1.855 -3.520 1.00 91.56 89 ARG A O 1
ATOM 697 N N . ARG A 1 90 ? -9.351 1.241 -1.388 1.00 92.00 90 ARG A N 1
ATOM 698 C CA . ARG A 1 90 ? -10.194 2.391 -1.081 1.00 92.00 90 ARG A CA 1
ATOM 699 C C . ARG A 1 90 ? -9.443 3.710 -1.236 1.00 92.00 90 ARG A C 1
ATOM 701 O O . ARG A 1 90 ? -10.020 4.629 -1.802 1.00 92.00 90 ARG A O 1
ATOM 708 N N . SER A 1 91 ? -8.181 3.808 -0.804 1.00 92.56 91 SER A N 1
ATOM 709 C CA . SER A 1 91 ? -7.388 5.040 -0.966 1.00 92.56 91 SER A CA 1
ATOM 710 C C . SER A 1 91 ? -7.232 5.443 -2.429 1.00 92.56 91 SER A C 1
ATOM 712 O O . SER A 1 91 ? -7.440 6.606 -2.764 1.00 92.56 91 SER A O 1
ATOM 714 N N . ILE A 1 92 ? -6.992 4.475 -3.315 1.00 91.62 92 ILE A N 1
ATOM 715 C CA . ILE A 1 92 ? -6.968 4.711 -4.762 1.00 91.62 92 ILE A CA 1
ATOM 716 C C . ILE A 1 92 ? -8.349 5.157 -5.267 1.00 91.62 92 ILE A C 1
ATOM 718 O O . ILE A 1 92 ? -8.435 6.129 -6.011 1.00 91.62 92 ILE A O 1
ATOM 722 N N . GLN A 1 93 ? -9.429 4.495 -4.839 1.00 90.06 93 GLN A N 1
ATOM 723 C CA . GLN A 1 93 ? -10.798 4.816 -5.272 1.00 90.06 93 GLN A CA 1
ATOM 724 C C . GLN A 1 93 ? -11.253 6.223 -4.874 1.00 90.06 93 GLN A C 1
ATOM 726 O O . GLN A 1 93 ? -11.989 6.848 -5.625 1.00 90.06 93 GLN A O 1
ATOM 731 N N . VAL A 1 94 ? -10.819 6.734 -3.718 1.00 90.94 94 VAL A N 1
ATOM 732 C CA . VAL A 1 94 ? -11.150 8.102 -3.273 1.00 90.94 94 VAL A CA 1
ATOM 733 C C . VAL A 1 94 ? -10.185 9.168 -3.818 1.00 90.94 94 VAL A C 1
ATOM 735 O O . VAL A 1 94 ? -10.252 10.332 -3.409 1.00 90.94 94 VAL A O 1
ATOM 738 N N . GLY A 1 95 ? -9.275 8.781 -4.720 1.00 90.69 95 GLY A N 1
ATOM 739 C CA . GLY A 1 95 ? -8.344 9.679 -5.406 1.00 90.69 95 GLY A CA 1
ATOM 740 C C . GLY A 1 95 ? -7.073 10.029 -4.626 1.00 90.69 95 GLY A C 1
ATOM 741 O O . GLY A 1 95 ? -6.377 10.970 -4.997 1.00 90.69 95 GLY A O 1
ATOM 742 N N . LEU A 1 96 ? -6.732 9.304 -3.556 1.00 90.44 96 LEU A N 1
ATOM 743 C CA . LEU A 1 96 ? -5.489 9.514 -2.799 1.00 90.44 96 LEU A CA 1
ATOM 744 C C . LEU A 1 96 ? -4.315 8.805 -3.490 1.00 90.44 96 LEU A C 1
ATOM 746 O O . LEU A 1 96 ? -3.765 7.823 -2.992 1.00 90.44 96 LEU A O 1
ATOM 750 N N . THR A 1 97 ? -3.952 9.286 -4.680 1.00 89.44 97 THR A N 1
ATOM 751 C CA . THR A 1 97 ? -2.970 8.633 -5.562 1.00 89.44 97 THR A CA 1
ATOM 752 C C . THR A 1 97 ? -1.598 9.299 -5.585 1.00 89.44 97 THR A C 1
ATOM 754 O O . THR A 1 97 ? -0.686 8.798 -6.238 1.00 89.44 97 THR A O 1
ATOM 757 N N . ASP A 1 98 ? -1.426 10.422 -4.888 1.00 86.69 98 ASP A N 1
ATOM 758 C CA . ASP A 1 98 ? -0.206 11.229 -4.972 1.00 86.69 98 ASP A CA 1
ATOM 759 C C . ASP A 1 98 ? 0.952 10.717 -4.112 1.00 86.69 98 ASP A C 1
ATOM 761 O O . ASP A 1 98 ? 2.090 11.130 -4.317 1.00 86.69 98 ASP A O 1
ATOM 765 N N . ALA A 1 99 ? 0.718 9.794 -3.185 1.00 88.00 99 ALA A N 1
ATOM 766 C CA . ALA A 1 99 ? 1.796 9.219 -2.388 1.00 88.00 99 ALA A CA 1
ATOM 767 C C . ALA A 1 99 ? 2.614 8.173 -3.190 1.00 88.00 99 ALA A C 1
ATOM 769 O O . ALA A 1 99 ? 2.104 7.575 -4.145 1.00 88.00 99 ALA A O 1
ATOM 770 N N . PRO A 1 100 ? 3.878 7.888 -2.810 1.00 89.12 100 PRO A N 1
ATOM 771 C CA . PRO A 1 100 ? 4.707 6.886 -3.487 1.00 89.12 100 PRO A CA 1
ATOM 772 C C . PRO A 1 100 ? 4.075 5.487 -3.544 1.00 89.12 100 PRO A C 1
ATOM 774 O O . PRO A 1 100 ? 4.170 4.822 -4.572 1.00 89.12 100 PRO A O 1
ATOM 777 N N . GLY A 1 101 ? 3.395 5.052 -2.477 1.00 90.31 101 GLY A N 1
ATOM 778 C CA . GLY A 1 101 ? 2.730 3.744 -2.411 1.00 90.31 101 GLY A CA 1
ATOM 779 C C . GLY A 1 101 ? 1.636 3.554 -3.475 1.00 90.31 101 GLY A C 1
ATOM 780 O O . GLY A 1 101 ? 1.763 2.654 -4.311 1.00 90.31 101 GLY A O 1
ATOM 781 N N . PRO A 1 102 ? 0.601 4.416 -3.513 1.00 91.06 102 PRO A N 1
ATOM 782 C CA . PRO A 1 102 ? -0.418 4.390 -4.559 1.00 91.06 102 PRO A CA 1
ATOM 783 C C . PRO A 1 102 ? 0.171 4.512 -5.970 1.00 91.06 102 PRO A C 1
ATOM 785 O O . PRO A 1 102 ? -0.198 3.736 -6.851 1.00 91.06 102 PRO A O 1
ATOM 788 N N . ARG A 1 103 ? 1.130 5.430 -6.189 1.00 91.56 103 ARG A N 1
ATOM 789 C CA . ARG A 1 103 ? 1.808 5.584 -7.491 1.00 91.56 103 ARG A CA 1
ATOM 790 C C . ARG A 1 103 ? 2.483 4.294 -7.931 1.00 91.56 103 ARG A C 1
ATOM 792 O O . ARG A 1 103 ? 2.320 3.891 -9.079 1.00 91.56 103 ARG A O 1
ATOM 799 N N . HIS A 1 104 ? 3.213 3.646 -7.026 1.00 92.38 104 HIS A N 1
ATOM 800 C CA . HIS A 1 104 ? 3.880 2.381 -7.301 1.00 92.38 104 HIS A CA 1
ATOM 801 C C . HIS A 1 104 ? 2.874 1.327 -7.765 1.00 92.38 104 HIS A C 1
ATOM 803 O O . HIS A 1 104 ? 3.028 0.767 -8.847 1.00 92.38 104 HIS A O 1
ATOM 809 N N . ALA A 1 105 ? 1.799 1.117 -6.999 1.00 92.12 105 ALA A N 1
ATOM 810 C CA . ALA A 1 105 ? 0.767 0.137 -7.330 1.00 92.12 105 ALA A CA 1
ATOM 811 C C . ALA A 1 105 ? 0.117 0.408 -8.701 1.00 92.12 105 ALA A C 1
ATOM 813 O O . ALA A 1 105 ? -0.036 -0.511 -9.509 1.00 92.12 105 ALA A O 1
ATOM 814 N N . LEU A 1 106 ? -0.208 1.671 -8.993 1.00 92.38 106 LEU A N 1
ATOM 815 C CA . LEU A 1 106 ? -0.815 2.075 -10.264 1.00 92.38 106 LEU A CA 1
ATOM 816 C C . LEU A 1 106 ? 0.133 1.893 -11.454 1.00 92.38 106 LEU A C 1
ATOM 818 O O . LEU A 1 106 ? -0.286 1.433 -12.515 1.00 92.38 106 LEU A O 1
ATOM 822 N N . VAL A 1 107 ? 1.414 2.228 -11.297 1.00 93.12 107 VAL A N 1
ATOM 823 C CA . VAL A 1 107 ? 2.412 2.078 -12.367 1.00 93.12 107 VAL A CA 1
ATOM 824 C C . VAL A 1 107 ? 2.711 0.603 -12.628 1.00 93.12 107 VAL A C 1
ATOM 826 O O . VAL A 1 107 ? 2.787 0.197 -13.787 1.00 93.12 107 VAL A O 1
ATOM 829 N N . VAL A 1 108 ? 2.801 -0.223 -11.583 1.00 93.44 108 VAL A N 1
ATOM 830 C CA . VAL A 1 108 ? 2.930 -1.681 -11.722 1.00 93.44 108 VAL A CA 1
ATOM 831 C C . VAL A 1 108 ? 1.748 -2.241 -12.516 1.00 93.44 108 VAL A C 1
ATOM 833 O O . VAL A 1 108 ? 1.959 -2.870 -13.551 1.00 93.44 108 VAL A O 1
ATOM 836 N N . ALA A 1 109 ? 0.512 -1.936 -12.108 1.00 92.69 109 ALA A N 1
ATOM 837 C CA . ALA A 1 109 ? -0.685 -2.389 -12.816 1.00 92.69 109 ALA A CA 1
ATOM 838 C C . ALA A 1 109 ? -0.700 -1.924 -14.283 1.00 92.69 109 ALA A C 1
ATOM 840 O O . ALA A 1 109 ? -0.949 -2.719 -15.187 1.00 92.69 109 ALA A O 1
ATOM 841 N N . LYS A 1 110 ? -0.356 -0.654 -14.535 1.00 92.44 110 LYS A N 1
ATOM 842 C CA . LYS A 1 110 ? -0.281 -0.086 -15.886 1.00 92.44 110 LYS A CA 1
ATOM 843 C C . LYS A 1 110 ? 0.736 -0.814 -16.766 1.00 92.44 110 LYS A C 1
ATOM 845 O O . LYS A 1 110 ? 0.420 -1.139 -17.906 1.00 92.44 110 LYS A O 1
ATOM 850 N N . THR A 1 111 ? 1.947 -1.048 -16.263 1.00 92.81 111 THR A N 1
ATOM 851 C CA . THR A 1 111 ? 3.015 -1.691 -17.047 1.00 92.81 111 THR A CA 1
ATOM 852 C C . THR A 1 111 ? 2.644 -3.128 -17.402 1.00 92.81 111 THR A C 1
ATOM 854 O O . THR A 1 111 ? 2.713 -3.493 -18.575 1.00 92.81 111 THR A O 1
ATOM 857 N N . ILE A 1 112 ? 2.104 -3.884 -16.441 1.00 93.12 112 ILE A N 1
ATOM 858 C CA . ILE A 1 112 ? 1.618 -5.249 -16.669 1.00 93.12 112 ILE A CA 1
ATOM 859 C C . ILE A 1 112 ? 0.448 -5.258 -17.664 1.00 93.12 112 ILE A C 1
ATOM 861 O O . ILE A 1 112 ? 0.446 -6.078 -18.576 1.00 93.12 112 ILE A O 1
ATOM 865 N N . LYS A 1 113 ? -0.512 -4.327 -17.577 1.00 92.31 113 LYS A N 1
ATOM 866 C CA . LYS A 1 113 ? -1.614 -4.231 -18.556 1.00 92.31 113 LYS A CA 1
ATOM 867 C C . LYS A 1 113 ? -1.109 -3.947 -19.979 1.00 92.31 113 LYS A C 1
ATOM 869 O O . LYS A 1 113 ? -1.676 -4.428 -20.958 1.00 92.31 113 LYS A O 1
ATOM 874 N N . GLN A 1 114 ? -0.049 -3.150 -20.114 1.00 90.38 114 GLN A N 1
ATOM 875 C CA . GLN A 1 114 ? 0.475 -2.732 -21.417 1.00 90.38 114 GLN A CA 1
ATOM 876 C C . GLN A 1 114 ? 1.332 -3.803 -22.092 1.00 90.38 114 GLN A C 1
ATOM 878 O O . GLN A 1 114 ? 1.156 -4.049 -23.289 1.00 90.38 114 GLN A O 1
ATOM 883 N N . THR A 1 115 ? 2.256 -4.409 -21.343 1.00 90.81 115 THR A N 1
ATOM 884 C CA . THR A 1 115 ? 3.294 -5.299 -21.887 1.00 90.81 115 THR A CA 1
ATOM 885 C C . THR A 1 115 ? 3.177 -6.740 -21.394 1.00 90.81 115 THR A C 1
ATOM 887 O O . THR A 1 115 ? 3.839 -7.618 -21.935 1.00 90.81 115 THR A O 1
ATOM 890 N N . GLY A 1 116 ? 2.363 -7.011 -20.375 1.00 92.25 116 GLY A N 1
ATOM 891 C CA . GLY A 1 116 ? 2.347 -8.292 -19.665 1.00 92.25 116 GLY A CA 1
ATOM 892 C C . GLY A 1 116 ? 3.569 -8.527 -18.775 1.00 92.25 116 GLY A C 1
ATOM 893 O O . GLY A 1 116 ? 3.695 -9.598 -18.188 1.00 92.25 116 GLY A O 1
ATOM 894 N N . MET A 1 117 ? 4.465 -7.543 -18.655 1.00 90.38 117 MET A N 1
ATOM 895 C CA . MET A 1 117 ? 5.685 -7.620 -17.854 1.00 90.38 117 MET A CA 1
ATOM 896 C C . MET A 1 117 ? 5.856 -6.380 -16.978 1.00 90.38 117 MET A C 1
ATOM 898 O O . MET A 1 117 ? 5.348 -5.294 -17.265 1.00 90.38 117 MET A O 1
ATOM 902 N N . LEU A 1 118 ? 6.636 -6.538 -15.912 1.00 91.56 118 LEU A N 1
ATOM 903 C CA . LEU A 1 118 ? 7.012 -5.443 -15.029 1.00 91.56 118 LEU A CA 1
ATOM 904 C C . LEU A 1 118 ? 8.130 -4.599 -15.658 1.00 91.56 118 LEU A C 1
ATOM 906 O O . LEU A 1 118 ? 9.248 -5.078 -15.829 1.00 91.56 118 LEU A O 1
ATOM 910 N N . ALA A 1 119 ? 7.841 -3.338 -15.986 1.00 90.81 119 ALA A N 1
ATOM 911 C CA . ALA A 1 119 ? 8.848 -2.398 -16.485 1.00 90.81 119 ALA A CA 1
ATOM 912 C C . ALA A 1 119 ? 9.565 -1.717 -15.306 1.00 90.81 119 ALA A C 1
ATOM 914 O O . ALA A 1 119 ? 9.142 -0.656 -14.854 1.00 90.81 119 ALA A O 1
ATOM 915 N N . GLU A 1 120 ? 10.634 -2.316 -14.781 1.00 89.19 120 GLU A N 1
ATOM 916 C CA . GLU A 1 120 ? 11.304 -1.863 -13.544 1.00 89.19 120 GLU A CA 1
ATOM 917 C C . GLU A 1 120 ? 11.738 -0.385 -13.581 1.00 89.19 120 GLU A C 1
ATOM 919 O O . GLU A 1 120 ? 11.500 0.379 -12.647 1.00 89.19 120 GLU A O 1
ATOM 924 N N . ASN A 1 121 ? 12.316 0.042 -14.699 1.00 87.38 121 ASN A N 1
ATOM 925 C CA . ASN A 1 121 ? 12.722 1.415 -15.000 1.00 87.38 121 ASN A CA 1
ATOM 926 C C . ASN A 1 121 ? 11.541 2.395 -14.912 1.00 87.38 121 ASN A C 1
ATOM 928 O O . ASN A 1 121 ? 11.649 3.453 -14.285 1.00 87.38 121 ASN A O 1
ATOM 932 N N . GLU A 1 122 ? 10.402 2.021 -15.488 1.00 89.56 122 GLU A N 1
ATOM 933 C CA . GLU A 1 122 ? 9.182 2.826 -15.444 1.00 89.56 122 GLU A CA 1
ATOM 934 C C . GLU A 1 122 ? 8.571 2.846 -14.038 1.00 89.56 122 GLU A C 1
ATOM 936 O O . GLU A 1 122 ? 8.088 3.882 -13.587 1.00 89.56 122 GLU A O 1
ATOM 941 N N . VAL A 1 123 ? 8.640 1.731 -13.308 1.00 91.62 123 VAL A N 1
ATOM 942 C CA . VAL A 1 123 ? 8.162 1.632 -11.924 1.00 91.62 123 VAL A CA 1
ATOM 943 C C . VAL A 1 123 ? 8.964 2.545 -11.004 1.00 91.62 123 VAL A C 1
ATOM 945 O O . VAL A 1 123 ? 8.365 3.279 -10.219 1.00 91.62 123 VAL A O 1
ATOM 948 N N . ILE A 1 124 ? 10.294 2.575 -11.119 1.00 90.00 124 ILE A N 1
ATOM 949 C CA . ILE A 1 124 ? 11.149 3.463 -10.315 1.00 90.00 124 ILE A CA 1
ATOM 950 C C . ILE A 1 124 ? 10.807 4.932 -10.598 1.00 90.00 124 ILE A C 1
ATOM 952 O O . ILE A 1 124 ? 10.510 5.692 -9.670 1.00 90.00 124 ILE A O 1
ATOM 956 N N . ALA A 1 125 ? 10.796 5.327 -11.875 1.00 90.44 125 ALA A N 1
ATOM 957 C CA . ALA A 1 125 ? 10.506 6.703 -1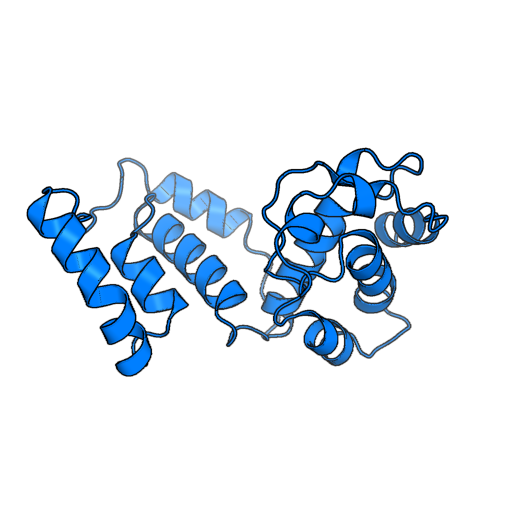2.276 1.00 90.44 125 ALA A CA 1
ATOM 958 C C . ALA A 1 125 ? 9.069 7.123 -11.919 1.00 90.44 125 ALA A C 1
ATOM 960 O O . ALA A 1 125 ? 8.839 8.234 -11.441 1.00 90.44 125 ALA A O 1
ATOM 961 N N . GLY A 1 126 ? 8.096 6.232 -12.106 1.00 91.88 126 GLY A N 1
ATOM 962 C CA . GLY A 1 126 ? 6.694 6.464 -11.775 1.00 91.88 126 GLY A CA 1
ATOM 963 C C . GLY A 1 126 ? 6.432 6.565 -10.270 1.00 91.88 126 GLY A C 1
ATOM 964 O O . GLY A 1 126 ? 5.658 7.423 -9.850 1.00 91.88 126 GLY A O 1
ATOM 965 N N . THR A 1 127 ? 7.122 5.760 -9.456 1.00 91.62 127 THR A N 1
ATOM 966 C CA . THR A 1 127 ? 7.004 5.770 -7.984 1.00 91.62 127 THR A CA 1
ATOM 967 C C . THR A 1 127 ? 7.560 7.063 -7.387 1.00 91.62 127 THR A C 1
ATOM 969 O O . THR A 1 127 ? 6.876 7.749 -6.628 1.00 91.62 127 THR A O 1
ATOM 972 N N . ILE A 1 128 ? 8.793 7.429 -7.760 1.00 90.56 128 ILE A N 1
ATOM 973 C CA . ILE A 1 128 ? 9.466 8.650 -7.275 1.00 90.56 128 ILE A CA 1
ATOM 974 C C . ILE A 1 128 ? 8.792 9.915 -7.841 1.00 90.56 128 ILE A C 1
ATOM 976 O O . ILE A 1 128 ? 8.815 10.980 -7.215 1.00 90.56 128 ILE A O 1
ATOM 980 N N . GLY A 1 129 ? 8.152 9.777 -9.004 1.00 90.25 129 GLY A N 1
ATOM 981 C CA . GLY A 1 129 ? 7.543 10.842 -9.787 1.00 90.25 129 GLY A CA 1
ATOM 982 C C . GLY A 1 129 ? 8.463 11.259 -10.933 1.00 90.25 129 GLY A C 1
ATOM 983 O O . GLY A 1 129 ? 9.602 11.664 -10.707 1.00 90.25 129 GLY A O 1
ATOM 984 N N . ARG A 1 130 ? 7.951 11.222 -12.171 1.00 86.50 130 ARG A N 1
ATOM 985 C CA . ARG A 1 130 ? 8.748 11.470 -13.392 1.00 86.50 130 ARG A CA 1
ATOM 986 C C . ARG A 1 130 ? 9.388 12.865 -13.444 1.00 86.50 130 ARG A C 1
ATOM 988 O O . ARG A 1 130 ? 10.406 13.046 -14.098 1.00 86.50 130 ARG A O 1
ATOM 995 N N . PHE A 1 131 ? 8.817 13.832 -12.728 1.00 88.12 131 PHE A N 1
ATOM 996 C CA . PHE A 1 131 ? 9.317 15.209 -12.644 1.00 88.12 131 PHE A CA 1
ATOM 997 C C . PHE A 1 131 ? 10.161 15.484 -11.386 1.00 88.12 131 PHE A C 1
ATOM 999 O O . PHE A 1 131 ? 10.696 16.578 -11.219 1.00 88.12 131 PHE A O 1
ATOM 1006 N N . ASN A 1 132 ? 10.320 14.506 -10.490 1.00 89.69 132 ASN A N 1
ATOM 1007 C CA . ASN A 1 132 ? 11.086 14.659 -9.255 1.00 89.69 132 ASN A CA 1
ATOM 1008 C C . ASN A 1 132 ? 12.582 14.384 -9.492 1.00 89.69 132 ASN A C 1
ATOM 1010 O O . ASN A 1 132 ? 13.125 13.354 -9.083 1.00 89.69 132 ASN A O 1
ATOM 1014 N N . PHE A 1 133 ? 13.261 15.334 -10.143 1.00 89.94 133 PHE A N 1
ATOM 1015 C CA . PHE A 1 133 ? 14.678 15.207 -10.506 1.00 89.94 133 PHE A CA 1
ATOM 1016 C C . PHE A 1 133 ? 15.582 14.936 -9.295 1.00 89.94 133 PHE A C 1
ATOM 1018 O O . PHE A 1 133 ? 16.464 14.083 -9.355 1.00 89.94 133 PHE A O 1
ATOM 1025 N N . LYS A 1 134 ? 15.329 15.609 -8.161 1.00 91.75 134 LYS A N 1
ATOM 1026 C CA . LYS A 1 134 ? 16.092 15.399 -6.919 1.00 91.75 134 LYS A CA 1
ATOM 1027 C C . LYS A 1 134 ? 15.971 13.960 -6.415 1.00 91.75 134 LYS A C 1
ATOM 1029 O O . LYS A 1 134 ? 16.970 13.381 -5.996 1.00 91.75 134 LYS A O 1
ATOM 1034 N N . GLY A 1 135 ? 14.767 13.385 -6.444 1.00 89.31 135 GLY A N 1
ATOM 1035 C CA . GLY A 1 135 ? 14.536 11.991 -6.063 1.00 89.31 135 GLY A CA 1
ATOM 1036 C C . GLY A 1 135 ? 15.221 11.011 -7.014 1.00 89.31 135 GLY A C 1
ATOM 1037 O O . GLY A 1 135 ? 15.879 10.075 -6.566 1.00 89.31 135 GLY A O 1
ATOM 1038 N N . LEU A 1 136 ? 15.141 11.268 -8.321 1.00 90.19 136 LEU A N 1
ATOM 1039 C CA . LEU A 1 136 ? 15.767 10.419 -9.333 1.00 90.19 136 LEU A CA 1
ATOM 1040 C C . LEU A 1 136 ? 17.304 10.448 -9.248 1.00 90.19 136 LEU A C 1
ATOM 1042 O O . LEU A 1 136 ? 17.962 9.416 -9.367 1.00 90.19 136 LEU A O 1
ATOM 1046 N N . LEU A 1 137 ? 17.886 11.611 -8.947 1.00 92.62 137 LEU A N 1
ATOM 1047 C CA . LEU A 1 137 ? 19.329 11.755 -8.757 1.00 92.62 137 LEU A CA 1
ATOM 1048 C C . LEU A 1 137 ? 19.845 10.927 -7.566 1.00 92.62 137 LEU A C 1
ATOM 1050 O O . LEU A 1 137 ? 20.963 10.422 -7.619 1.00 92.62 137 LEU A O 1
ATOM 1054 N N . LYS A 1 138 ? 19.028 10.711 -6.522 1.00 92.12 138 LYS A N 1
ATOM 1055 C CA . LYS A 1 138 ? 19.396 9.863 -5.371 1.00 92.12 138 LYS A CA 1
ATOM 1056 C C . LYS A 1 138 ? 19.507 8.377 -5.723 1.00 92.12 138 LYS A C 1
ATOM 1058 O O . LYS A 1 138 ? 20.309 7.680 -5.109 1.00 92.12 138 LYS A O 1
ATOM 1063 N N . VAL A 1 139 ? 18.730 7.887 -6.691 1.00 90.06 139 VAL A N 1
ATOM 1064 C CA . VAL A 1 139 ? 18.774 6.476 -7.128 1.00 90.06 139 VAL A CA 1
ATOM 1065 C C . VAL A 1 139 ? 19.765 6.230 -8.269 1.00 90.06 139 VAL A C 1
ATOM 1067 O O . VAL A 1 139 ? 20.133 5.085 -8.532 1.00 90.06 139 VAL A O 1
ATOM 1070 N N . MET A 1 140 ? 20.273 7.289 -8.906 1.00 90.75 140 MET A N 1
ATOM 1071 C CA . MET A 1 140 ? 21.264 7.204 -9.983 1.00 90.75 140 MET A CA 1
ATOM 1072 C C . MET A 1 140 ? 22.524 6.388 -9.615 1.00 90.75 140 MET A C 1
ATOM 1074 O O 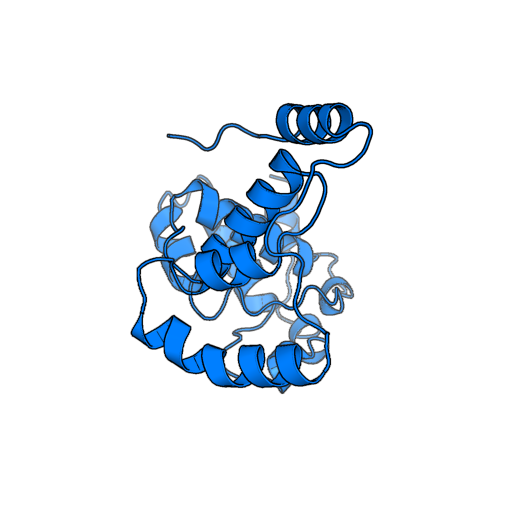. MET A 1 140 ? 22.929 5.558 -10.433 1.00 90.75 140 MET A O 1
ATOM 1078 N N . PRO A 1 141 ? 23.135 6.516 -8.413 1.00 93.06 141 PRO A N 1
ATOM 1079 C CA . PRO A 1 141 ? 24.313 5.721 -8.056 1.00 93.06 141 PRO A CA 1
ATOM 1080 C C . PRO A 1 141 ? 24.043 4.212 -8.044 1.00 93.06 141 PRO A C 1
ATOM 1082 O O . PRO A 1 141 ? 24.917 3.426 -8.410 1.00 93.06 141 PRO A O 1
ATOM 1085 N N . LEU A 1 142 ? 22.834 3.794 -7.647 1.00 90.44 142 LEU A N 1
ATOM 1086 C CA . LEU A 1 142 ? 22.418 2.392 -7.705 1.00 90.44 142 LEU A CA 1
ATOM 1087 C C . LEU A 1 142 ? 22.299 1.929 -9.160 1.00 90.44 142 LEU A C 1
ATOM 1089 O O . LEU A 1 142 ? 22.856 0.890 -9.507 1.00 90.44 142 LEU A O 1
ATOM 1093 N N . GLY A 1 143 ? 21.666 2.735 -10.018 1.00 90.38 143 GLY A N 1
ATOM 1094 C CA . GLY A 1 143 ? 21.574 2.461 -11.454 1.00 90.38 143 GLY A CA 1
ATOM 1095 C C . GLY A 1 143 ? 22.947 2.296 -12.113 1.00 90.38 143 GLY A C 1
ATOM 1096 O O . GLY A 1 143 ? 23.162 1.342 -12.857 1.00 90.38 143 GLY A O 1
ATOM 1097 N N . LEU A 1 144 ? 23.918 3.148 -11.767 1.00 92.19 144 LEU A N 1
ATOM 1098 C CA . LEU A 1 144 ? 25.283 3.063 -12.297 1.00 92.19 144 LEU A CA 1
ATOM 1099 C C . LEU A 1 144 ? 26.014 1.788 -11.832 1.00 92.19 144 LEU A C 1
ATOM 1101 O O . LEU A 1 144 ? 26.735 1.164 -12.610 1.00 92.19 144 LEU A O 1
ATOM 1105 N N . ARG A 1 145 ? 25.791 1.351 -10.582 1.00 93.25 145 ARG A N 1
ATOM 1106 C CA . ARG A 1 145 ? 26.308 0.066 -10.070 1.00 93.25 145 ARG A CA 1
ATOM 1107 C C . ARG A 1 145 ? 25.647 -1.139 -10.736 1.00 93.25 145 ARG A C 1
ATOM 1109 O O . ARG A 1 145 ? 26.311 -2.143 -10.967 1.00 93.25 145 ARG A O 1
ATOM 1116 N N . MET A 1 146 ? 24.353 -1.065 -11.038 1.00 92.88 146 MET A N 1
ATOM 1117 C CA . MET A 1 146 ? 23.665 -2.116 -11.791 1.00 92.88 146 MET A CA 1
ATOM 1118 C C . MET A 1 146 ? 24.201 -2.185 -13.223 1.00 92.88 146 MET A C 1
ATOM 1120 O O . MET A 1 146 ? 24.478 -3.278 -13.715 1.00 92.88 146 MET A O 1
ATOM 1124 N N . ALA A 1 147 ? 24.459 -1.030 -13.844 1.00 91.75 147 ALA A N 1
ATOM 1125 C CA . ALA A 1 147 ? 25.066 -0.934 -15.167 1.00 91.75 147 ALA A CA 1
ATOM 1126 C C . ALA A 1 147 ? 26.467 -1.534 -15.234 1.00 91.75 147 ALA A C 1
ATOM 1128 O O . ALA A 1 147 ? 26.732 -2.350 -16.114 1.00 91.75 147 ALA A O 1
ATOM 1129 N N . SER A 1 148 ? 27.329 -1.242 -14.258 1.00 95.62 148 SER A N 1
ATOM 1130 C CA . SER A 1 148 ? 28.671 -1.838 -14.207 1.00 95.62 148 SER A CA 1
ATOM 1131 C C . SER A 1 148 ? 28.666 -3.357 -14.001 1.00 95.62 148 SER A C 1
ATOM 1133 O O . SER A 1 148 ? 29.673 -4.017 -14.247 1.00 95.62 148 SER A O 1
ATOM 1135 N N . LYS A 1 149 ? 27.537 -3.932 -13.567 1.00 95.06 149 LYS A N 1
ATOM 1136 C CA . LYS A 1 149 ? 27.331 -5.380 -13.431 1.00 95.06 149 LYS A CA 1
ATOM 1137 C C . LYS A 1 149 ? 26.516 -5.996 -14.569 1.00 95.06 149 LYS A C 1
ATOM 1139 O O . LYS A 1 149 ? 26.192 -7.175 -14.478 1.00 95.06 149 LYS A O 1
ATOM 1144 N N . GLY A 1 150 ? 26.164 -5.227 -15.603 1.00 90.75 150 GLY A N 1
ATOM 1145 C CA . GLY A 1 150 ? 25.311 -5.700 -16.698 1.00 90.75 150 GLY A CA 1
ATOM 1146 C C . GLY A 1 150 ? 23.893 -6.078 -16.251 1.00 90.75 150 GLY A C 1
ATOM 1147 O O . GLY A 1 150 ? 23.227 -6.851 -16.925 1.00 90.75 150 GLY A O 1
ATOM 1148 N N . LYS A 1 151 ? 23.433 -5.557 -15.107 1.00 89.12 151 LYS A N 1
ATOM 1149 C CA . LYS A 1 151 ? 22.112 -5.830 -14.514 1.00 89.12 151 LYS A CA 1
ATOM 1150 C C . LYS A 1 151 ? 21.127 -4.688 -14.761 1.00 89.12 151 LYS A C 1
ATOM 1152 O O . LYS A 1 151 ? 20.289 -4.409 -13.910 1.00 89.12 151 LYS A O 1
ATOM 1157 N N . VAL A 1 152 ? 21.278 -3.965 -15.871 1.00 86.31 152 VAL A N 1
ATOM 1158 C CA . VAL A 1 152 ? 20.325 -2.907 -16.227 1.00 86.31 152 VAL A CA 1
ATOM 1159 C C . VAL A 1 152 ? 19.089 -3.561 -16.826 1.00 86.31 152 VAL A C 1
ATOM 1161 O O . VAL A 1 152 ? 19.237 -4.389 -17.728 1.00 86.31 152 VAL A O 1
ATOM 1164 N N . PRO A 1 153 ? 17.887 -3.189 -16.370 1.00 83.62 153 PRO A N 1
ATOM 1165 C CA . PRO A 1 153 ? 16.655 -3.634 -16.999 1.00 83.62 153 PRO A CA 1
ATOM 1166 C C . PRO A 1 153 ? 16.593 -3.175 -18.463 1.00 83.62 153 PRO A C 1
ATOM 1168 O O . PRO A 1 153 ? 17.206 -2.162 -18.823 1.00 83.62 153 PRO A O 1
ATOM 1171 N N . PRO A 1 154 ? 15.848 -3.880 -19.326 1.00 82.44 154 PRO A N 1
ATOM 1172 C CA . PRO A 1 154 ? 15.661 -3.454 -20.706 1.00 82.44 154 PRO A CA 1
ATOM 1173 C C . PRO A 1 154 ? 15.027 -2.056 -20.761 1.00 82.44 154 PRO A C 1
ATOM 1175 O O . PRO A 1 154 ? 13.975 -1.798 -20.175 1.00 82.44 154 PRO A O 1
ATOM 1178 N N . LEU A 1 155 ? 15.662 -1.139 -21.498 1.00 79.19 155 LEU A N 1
ATOM 1179 C CA . LEU A 1 155 ? 15.169 0.237 -21.651 1.00 79.19 155 LEU A CA 1
ATOM 1180 C C . LEU A 1 155 ? 13.815 0.288 -22.369 1.00 79.19 155 LEU A C 1
ATOM 1182 O O . LEU A 1 155 ? 12.980 1.132 -22.052 1.00 79.19 155 LEU A O 1
ATOM 1186 N N . PHE A 1 156 ? 13.594 -0.647 -23.290 1.00 80.69 156 PHE A N 1
ATOM 1187 C CA . PHE A 1 156 ? 12.347 -0.817 -24.018 1.00 80.69 156 PHE A CA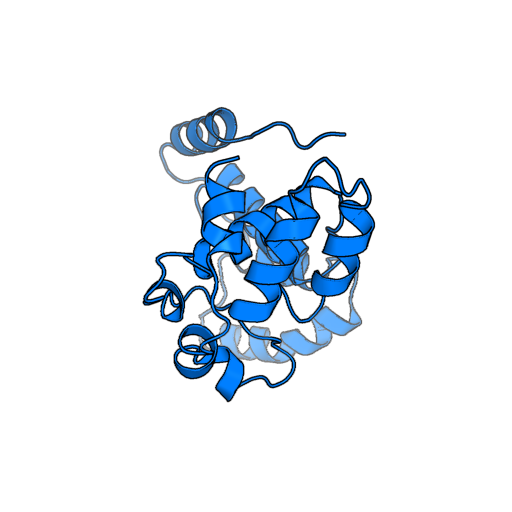 1
ATOM 1188 C C . PHE A 1 156 ? 11.845 -2.236 -23.793 1.00 80.69 156 PHE A C 1
ATOM 1190 O O . PHE A 1 156 ? 12.562 -3.200 -24.059 1.00 80.69 156 PHE A O 1
ATOM 1197 N N . MET A 1 157 ? 10.618 -2.364 -23.296 1.00 82.25 157 MET A N 1
ATOM 1198 C CA . MET A 1 157 ? 9.964 -3.659 -23.165 1.00 82.25 157 MET A CA 1
ATOM 1199 C C . MET A 1 157 ? 8.972 -3.861 -24.297 1.00 82.25 157 MET A C 1
ATOM 1201 O O . MET A 1 157 ? 8.157 -2.984 -24.588 1.00 82.25 157 MET A O 1
ATOM 1205 N N . HIS A 1 158 ? 9.023 -5.040 -24.902 1.00 86.12 158 HIS A N 1
ATOM 1206 C CA . HIS A 1 158 ? 8.024 -5.474 -25.863 1.00 86.12 158 HIS A CA 1
ATOM 1207 C C . HIS A 1 158 ? 6.926 -6.271 -25.155 1.00 86.12 158 HIS A C 1
ATOM 1209 O O . HIS A 1 158 ? 7.213 -6.944 -24.162 1.00 86.12 158 HIS A O 1
ATOM 1215 N N . PRO A 1 159 ? 5.674 -6.202 -25.637 1.00 91.38 159 PRO A N 1
ATOM 1216 C CA . PRO A 1 159 ? 4.608 -7.023 -25.094 1.00 91.38 159 PRO A CA 1
ATOM 1217 C C . PRO A 1 159 ? 4.902 -8.518 -25.226 1.00 91.38 159 PRO A C 1
ATOM 1219 O O . PRO A 1 159 ? 5.450 -8.967 -26.234 1.00 91.38 159 PRO A O 1
ATOM 1222 N N . VAL A 1 160 ? 4.498 -9.288 -24.219 1.00 92.62 160 VAL A N 1
ATOM 1223 C CA . VAL A 1 160 ? 4.553 -10.752 -24.256 1.00 92.62 160 VAL A CA 1
ATOM 1224 C C . VAL A 1 160 ? 3.605 -11.319 -25.305 1.00 92.62 160 VAL A C 1
ATOM 1226 O O . VAL A 1 160 ? 2.619 -10.694 -25.712 1.00 92.62 160 VAL A O 1
ATOM 1229 N N . GLN A 1 161 ? 3.875 -12.558 -25.711 1.00 90.69 161 GLN A N 1
ATOM 1230 C CA . GLN A 1 161 ? 2.921 -13.332 -26.494 1.00 90.69 161 GLN A CA 1
ATOM 1231 C C . GLN A 1 161 ? 1.607 -13.441 -25.706 1.00 90.69 161 GLN A C 1
ATOM 1233 O O . GLN A 1 161 ? 1.637 -13.725 -24.511 1.00 90.69 161 GLN A O 1
ATOM 1238 N N . LYS A 1 162 ? 0.469 -13.205 -26.373 1.00 92.69 162 LYS A N 1
ATOM 1239 C CA . LYS A 1 162 ? -0.879 -13.205 -25.768 1.00 92.69 162 LYS A CA 1
ATOM 1240 C C . LYS A 1 162 ? -1.131 -12.102 -24.727 1.00 92.69 162 LYS A C 1
ATOM 1242 O O . LYS A 1 162 ? -1.944 -12.278 -23.824 1.00 92.69 162 LYS A O 1
ATOM 1247 N N . VAL A 1 163 ? -0.502 -10.931 -24.870 1.00 93.81 163 VAL A N 1
ATOM 1248 C CA . VAL A 1 163 ? -0.808 -9.758 -24.023 1.00 93.81 163 VAL A CA 1
ATOM 1249 C C . VAL A 1 163 ? -2.301 -9.396 -24.008 1.00 93.81 163 VAL A C 1
ATOM 1251 O O . VAL A 1 163 ? -2.792 -8.861 -23.018 1.00 93.81 163 VAL A O 1
ATOM 1254 N N . ASP A 1 164 ? -3.044 -9.721 -25.066 1.00 93.44 164 ASP A N 1
ATOM 1255 C CA . ASP A 1 164 ? -4.482 -9.460 -25.134 1.00 93.44 164 ASP A CA 1
ATOM 1256 C C . ASP A 1 164 ? -5.278 -10.271 -24.101 1.00 93.44 164 ASP A C 1
ATOM 1258 O O . ASP A 1 164 ? -6.188 -9.718 -23.494 1.00 93.44 164 ASP A O 1
ATOM 1262 N N . GLU A 1 165 ? -4.873 -11.509 -23.784 1.00 93.56 165 GLU A N 1
ATOM 1263 C CA . GLU A 1 165 ? -5.486 -12.289 -22.692 1.00 93.56 165 GLU A CA 1
ATOM 1264 C C . GLU A 1 165 ? -5.299 -11.574 -21.341 1.00 93.56 165 GLU A C 1
ATOM 1266 O O . GLU A 1 165 ? -6.220 -11.500 -20.529 1.00 93.56 165 GLU A O 1
ATOM 1271 N N . ILE A 1 166 ? -4.123 -10.972 -21.121 1.00 92.00 166 ILE A N 1
ATOM 1272 C CA . ILE A 1 166 ? -3.836 -10.183 -19.915 1.00 92.00 166 ILE A CA 1
ATOM 1273 C C . ILE A 1 166 ? -4.720 -8.935 -19.883 1.00 92.00 166 ILE A C 1
ATOM 1275 O O . ILE A 1 166 ? -5.313 -8.630 -18.849 1.00 92.00 166 ILE A O 1
ATOM 1279 N N . ARG A 1 167 ? -4.857 -8.224 -21.006 1.00 93.12 167 ARG A N 1
ATOM 1280 C CA . ARG A 1 167 ? -5.728 -7.041 -21.102 1.00 93.12 167 ARG A CA 1
ATOM 1281 C C . ARG A 1 167 ? -7.178 -7.388 -20.785 1.00 93.12 167 ARG A C 1
ATOM 1283 O O . ARG A 1 167 ? -7.783 -6.680 -19.985 1.00 93.12 167 ARG A O 1
ATOM 1290 N N . THR A 1 168 ? -7.680 -8.512 -21.296 1.00 92.56 168 THR A N 1
ATOM 1291 C CA . THR A 1 168 ? -9.024 -9.012 -20.978 1.00 92.56 168 THR A CA 1
ATOM 1292 C C . THR A 1 168 ? -9.200 -9.283 -19.483 1.00 92.56 168 THR A C 1
ATOM 1294 O O . THR A 1 168 ? -10.245 -8.948 -18.923 1.00 92.56 168 THR A O 1
ATOM 1297 N N . ILE A 1 169 ? -8.188 -9.832 -18.796 1.00 91.00 169 ILE A N 1
ATOM 1298 C CA . ILE A 1 169 ? -8.234 -10.015 -17.333 1.00 91.00 169 ILE A CA 1
ATOM 1299 C C . ILE A 1 169 ? -8.393 -8.662 -16.631 1.00 91.00 169 ILE A C 1
ATOM 1301 O O . ILE A 1 169 ? -9.259 -8.522 -15.770 1.00 91.00 169 ILE A O 1
ATOM 1305 N N . PHE A 1 170 ? -7.603 -7.655 -17.015 1.00 90.00 170 PHE A N 1
ATOM 1306 C CA . PHE A 1 170 ? -7.728 -6.312 -16.441 1.00 90.00 170 PHE A CA 1
ATOM 1307 C C . PHE A 1 170 ? -9.105 -5.699 -16.709 1.00 90.00 170 PHE A C 1
ATOM 1309 O O . PHE A 1 170 ? -9.720 -5.197 -15.778 1.00 90.00 170 PHE A O 1
ATOM 1316 N N . GLU A 1 171 ? -9.618 -5.784 -17.935 1.00 88.50 171 GLU A N 1
ATOM 1317 C CA . GLU A 1 171 ? -10.942 -5.261 -18.307 1.00 88.50 171 GLU A CA 1
ATOM 1318 C C . GLU A 1 171 ? -12.083 -5.952 -17.548 1.00 88.50 171 GLU A C 1
ATOM 1320 O O . GLU A 1 171 ? -13.048 -5.306 -17.152 1.00 88.50 171 GLU A O 1
ATOM 1325 N N . THR A 1 172 ? -11.953 -7.255 -17.286 1.00 88.25 172 THR A N 1
ATOM 1326 C CA . THR A 1 172 ? -12.945 -8.026 -16.517 1.00 88.25 172 THR A CA 1
ATOM 1327 C C . THR A 1 172 ? -12.904 -7.687 -15.023 1.00 88.25 172 THR A C 1
ATOM 1329 O O . THR A 1 172 ? -13.922 -7.758 -14.336 1.00 88.25 172 THR A O 1
ATOM 1332 N N . MET A 1 173 ? -11.723 -7.349 -14.496 1.00 80.94 173 MET A N 1
ATOM 1333 C CA . MET A 1 173 ? -11.508 -7.074 -13.070 1.00 80.94 173 MET A CA 1
ATOM 1334 C C . MET A 1 173 ? -11.595 -5.587 -12.700 1.00 80.94 173 MET A C 1
ATOM 1336 O O . MET A 1 173 ? -11.695 -5.270 -11.511 1.00 80.94 173 MET A O 1
ATOM 1340 N N . GLU A 1 174 ? -11.532 -4.675 -13.671 1.00 68.25 174 GLU A N 1
ATOM 1341 C CA . GLU A 1 174 ? -11.652 -3.233 -13.455 1.00 68.25 174 GLU A CA 1
ATOM 1342 C C . GLU A 1 174 ? -13.064 -2.889 -12.958 1.00 68.25 174 GLU A C 1
ATOM 1344 O O . GLU A 1 174 ? -14.018 -2.727 -13.714 1.00 68.25 174 GLU A O 1
ATOM 1349 N N . VAL A 1 175 ? -13.196 -2.753 -11.637 1.00 55.03 175 VAL A N 1
ATOM 1350 C CA . VAL A 1 175 ? -14.326 -2.049 -11.025 1.00 55.03 175 VAL A CA 1
ATOM 1351 C C . VAL A 1 175 ? -14.167 -0.569 -11.388 1.00 55.03 175 VAL A C 1
ATOM 1353 O O . VAL A 1 175 ? -13.084 -0.030 -11.138 1.00 55.03 175 VAL A O 1
ATOM 1356 N N . PRO A 1 176 ? -15.186 0.104 -11.959 1.00 50.72 176 PRO A N 1
ATOM 1357 C CA . PRO A 1 176 ? -15.078 1.511 -12.320 1.00 50.72 176 PRO A CA 1
ATOM 1358 C C . PRO A 1 176 ? -14.647 2.319 -11.094 1.00 50.72 176 PRO A C 1
ATOM 1360 O O . PRO A 1 176 ? -15.317 2.322 -10.060 1.00 50.72 176 PRO A O 1
ATOM 1363 N N . ILE A 1 177 ? -13.484 2.961 -11.199 1.00 48.25 177 ILE A N 1
ATOM 1364 C CA . ILE A 1 177 ? -13.019 3.942 -10.222 1.00 48.25 177 ILE A CA 1
ATOM 1365 C C . ILE A 1 177 ? -14.021 5.088 -10.335 1.00 48.25 177 ILE A C 1
ATOM 1367 O O . ILE A 1 177 ? -14.135 5.675 -11.409 1.00 48.25 177 ILE A O 1
ATOM 1371 N N . ALA A 1 178 ? -14.811 5.328 -9.286 1.00 37.81 178 ALA A N 1
ATOM 1372 C CA . ALA A 1 178 ? -15.775 6.420 -9.280 1.00 37.81 178 ALA A CA 1
ATOM 1373 C C . ALA A 1 178 ? -15.028 7.724 -9.598 1.00 37.81 178 ALA A C 1
ATOM 1375 O O . ALA A 1 178 ? -14.135 8.121 -8.850 1.00 37.81 178 ALA A O 1
ATOM 1376 N N . SER A 1 179 ? -15.349 8.300 -10.755 1.00 31.89 179 SER A N 1
ATOM 1377 C CA . SER A 1 179 ? -14.900 9.617 -11.208 1.00 31.89 179 SER A CA 1
ATOM 1378 C C . SER A 1 179 ? -15.473 10.716 -10.330 1.00 31.89 179 SER A C 1
ATOM 1380 O O . SER A 1 179 ? -16.702 10.638 -10.089 1.00 31.89 179 SER A O 1
#

Secondary structure (DSSP, 8-state):
-HHHHHHHT-----HHHHT-HHHHH-TT---HHHHHHHHHHHS-TTT--HHHHHHHHHTTTTTT-----GGG--TT---HHHHHHHHHHHHHHTT---SHHHHHHHHHHHHHHHHSS--HHHHHHHHH-TT-HHHHHHHHHHHHHHHHTT-PPPSSPPPPTTHHHHHHHHHHH------

Sequence (179 aa):
MKKLVAVANCVMCATCYSLCPVVSVDPAFSGPAAIAYAYRFIEDTRDGQQKERVAQISDDYLWLCAHCYACSYCPKHVDPHDRIIDTKRRSIQVGLTDAPGPRHALVVAKTIKQTGMLAENEVIAGTIGRFNFKGLLKVMPLGLRMASKGKVPPLFMHPVQKVDEIRTIFETMEVPIAS

Radius of gyration: 18.72 Å; chains: 1; bounding box: 52×32×48 Å

Foldseek 3Di:
DVLLVLLVLDPVPCQQVVQAVLCVVDVLAPTLNVLSNLLNLLPPPVNVCNQVSLVVQVASHLQSRPLPQSSCPDPSNSSSSVSSVVSLVSCVLSPVQPALRNQLVVQQLVVCLVAVDGPPVSSCCSSCDVPNVVSVVVCVVVQVVCVVVVNHGDPDGHHDDPSVVVNVVCVVPDDDSDD

=== Feature glossary ===
Legend for the data blocks above and below:

— What the protein is —

Sequence gives the chain of amino acids in standard one-letter code (A=alanine, C=cysteine, …, Y=tyrosine), read N→C. It is the only feature that is directly encoded by the gene; all structural features are derived from the folded form of this sequence.

The annotation block draws on four external resources. InterPro: which protein families and domains the sequence belongs to. GO: standardized terms for what the protein does, what process it participates in, and where in the cell it acts. CATH: which structural fold it has in the CATH hierarchy. Organism: the species of origin.

— Where its atoms are —

Atomic coordinates in PDBx/mmCIF format — the same representation the Protein Data Bank distributes. Each line of the _atom_site loop places one backbone atom in Cartesian space (units: ångströms, origin: arbitrary).

Six rendered views show the 3D structure from the faces of a cube — i.e. along ±x, ±y, ±z. Rendering representation is drawn randomly per protein from cartoon (secondary-structure ribbons), sticks (backbone bonds), or molecular surface; coloring is either N→C rainbow (blue at the N-terminus through red at the C-terminus) or one color per chain.

— Local backbone conformation —

DSSP 8-state secondary structure assigns each residue one of H (α-helix), G (3₁₀-helix), I (π-helix), E (extended β-strand), B (isolated β-bridge), T (hydrogen-bonded turn), S (bend), or '-' (coil). The assignment is computed from backbone hydrogen-bond geometry via the Kabsch–Sander algorithm.

P-SEA three-state annotation labels each residue as helix, strand, or coil based purely on the geometry of the Cα trace. It serves as a fallback when the full backbone (and thus DSSP) is unavailable.

φ (phi) and ψ (psi) are the two rotatable backbone dihedrals per residue: φ is the C(i-1)–N–Cα–C torsion, ψ is the N–Cα–C–N(i+1) torsion, both in degrees on (−180°, 180°]. α-helical residues cluster near (−60°, −45°); β-strand residues near (−120°, +130°). A Ramachandran plot is simply a scatter of (φ, ψ) for every residue.

— Global shape and packing —

Radius of gyration (Rg) is the root-mean-square distance of Cα atoms from their centroid — a single number for overall size and compactness. A globular domain of N residues has Rg ≈ 2.2·N^0.38 Å; an extended or disordered chain has a much larger Rg. The Cα contact count is the number of residue pairs whose Cα atoms are within 8 Å and are more than four positions apart in sequence — a standard proxy for tertiary packing density. The bounding box is the smallest axis-aligned box enclosing all Cα atoms.

Accessible surface area quantifies burial. A residue with SASA near zero is packed into the hydrophobic core; one with SASA >100 Å² sits on the surface. Computed here via the Shrake–Rupley numerical algorithm with a 1.4 Å probe.

The contact map is a binary N×N matrix image: pixel (i, j) is dark where Cα_i and Cα_j are within 8 Å and |i−j|>4. Because the |i−j|>4 filter removes local helical contacts, off-diagonal stripes parallel to the main diagonal indicate parallel β-sheets; stripes perpendicular to it indicate antiparallel β-sheets. The Ramachandran plot scatters every residue's (φ, ψ) pair against the sterically allowed regions. The PAE heatmap renders the predicted-aligned-error matrix.

— Structural neighborhood —

A 3Di character summarizes, for each residue, the relative orientation of the Cα frame of its nearest spatial neighbor. Because it encodes fold topology rather than chemistry, 3Di alignments detect remote structural similarity that sequence alignment misses.

Structural nearest neighbors (via Foldseek easy-search vs the PDB). Reported per hit: target PDB id, E-value, and alignment TM-score. A TM-score above ~0.5 is the conventional threshold for 'same fold'.

— Confidence and disorder —

For AlphaFold models, the B-factor field carries pLDDT — the model's own estimate of local accuracy on a 0–100 scale. Regions with pLDDT<50 should be treated as essentially unmodeled; they often correspond to intrinsically disordered segments.

B-factor (Debye–Waller factor) reflects atomic displacement in the crystal lattice. It is an experimental observable (units Å²), not a prediction; low values mean the atom is pinned down, high values mean it moves or is heterogeneous across the crystal.

Predicted Aligned Error (PAE) is an AlphaFold confidence matrix: entry (i, j) is the expected error in t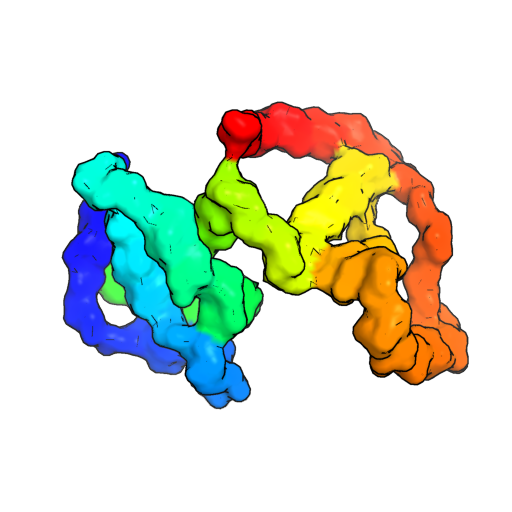he position of residue j, in ångströms, when the prediction is superimposed on the true structure at residue i. Low PAE within a block of residues means that block is internally rigid and well-predicted; high PAE between two blocks means their relative placement is uncertain even if each block individually is confident.